Protein AF-A0A7C7WUG2-F1 (afdb_monomer_lite)

Sequence (242 aa):
DADSRAALALPGEAPPAADVAGDLLLRKPALLNSAVEEILRFNPAVHGFRRTATQDTDIRGVSIKEDDKIIVWYPAANRDDVFISTNSLTKSYGLAGLRVGWMIAEPSIVERALRVRDVLDGVGSIPAEILGVLAFQQLDSLLERARGVLGPGQVVMQDFMASRPDLEWIRPIGGAVAFPRLRGVADAEPFVEMAADQFDVGVTPGRFFGAPEHFRVAVAGERSVLEGGLEALGKALDRGIV

Secondary structure (DSSP, 8-state):
----------SS---TTHHHHHHHHHH-GGGHHHHHHHHHHHS-S--EEEEE-SS-EEETTEEE-TT-EEEEEGGGGGT-SS-EEEEESSSTTS-GGG--EEEEE-HHHHHHHHHHHHHHT-S--HHHHHHHHHHHTTHHHHHHHHHHHHHHHHHHHHHHHHH-TTEE-PPPSSSSEE-PEETT-S--HHHHHHHHHHH----EEGGGGT-TTBEEEE--S-HHHHHHHHHHHHHHHHH---

Structure (mmCIF, N/CA/C/O backbone):
data_AF-A0A7C7WUG2-F1
#
_entry.id   AF-A0A7C7WUG2-F1
#
loop_
_atom_site.group_PDB
_atom_site.id
_atom_site.type_symbol
_atom_site.label_atom_id
_atom_site.label_alt_id
_atom_site.label_comp_id
_atom_site.label_asym_id
_atom_site.label_entity_id
_atom_site.label_seq_id
_atom_site.pdbx_PDB_ins_code
_atom_site.Cartn_x
_atom_site.Cartn_y
_atom_site.Cartn_z
_atom_site.occupancy
_atom_site.B_iso_or_equiv
_atom_site.auth_seq_id
_atom_site.auth_comp_id
_atom_site.auth_asym_id
_atom_site.auth_atom_id
_atom_site.pdbx_PDB_model_num
ATOM 1 N N . ASP A 1 1 ? 10.566 -47.246 12.494 1.00 42.31 1 ASP A N 1
ATOM 2 C CA . ASP A 1 1 ? 9.909 -47.195 11.185 1.00 42.31 1 ASP A CA 1
ATOM 3 C C . ASP A 1 1 ? 10.138 -45.806 10.621 1.00 42.31 1 ASP A C 1
ATOM 5 O O . ASP A 1 1 ? 9.580 -44.841 11.126 1.00 42.31 1 ASP A O 1
ATOM 9 N N . ALA A 1 2 ? 11.172 -45.685 9.794 1.00 29.39 2 ALA A N 1
ATOM 10 C CA . ALA A 1 2 ? 11.918 -44.448 9.550 1.00 29.39 2 ALA A CA 1
ATOM 11 C C . ALA A 1 2 ? 12.072 -44.213 8.042 1.00 29.39 2 ALA A C 1
ATOM 13 O O . ALA A 1 2 ? 13.175 -43.985 7.552 1.00 29.39 2 ALA A O 1
ATOM 14 N N . ASP A 1 3 ? 10.954 -44.307 7.324 1.00 38.06 3 ASP A N 1
ATOM 15 C CA . ASP A 1 3 ? 10.906 -44.309 5.862 1.00 38.06 3 ASP A CA 1
ATOM 16 C C . ASP A 1 3 ? 10.162 -43.081 5.304 1.00 38.06 3 ASP A C 1
ATOM 18 O O . ASP A 1 3 ? 9.136 -43.178 4.637 1.00 38.06 3 ASP A O 1
ATOM 22 N N . SER A 1 4 ? 10.637 -41.875 5.641 1.00 34.88 4 SER A N 1
ATOM 23 C CA . SER A 1 4 ? 10.054 -40.624 5.113 1.00 34.88 4 SER A CA 1
ATOM 24 C C . SER A 1 4 ? 11.028 -39.439 5.027 1.00 34.88 4 SER A C 1
ATOM 26 O O . SER A 1 4 ? 10.644 -38.280 5.166 1.00 34.88 4 SER A O 1
ATOM 28 N N . ARG A 1 5 ? 12.311 -39.696 4.734 1.00 32.81 5 ARG A N 1
ATOM 29 C CA . ARG A 1 5 ? 13.302 -38.640 4.412 1.00 32.81 5 ARG A CA 1
ATOM 30 C C . ARG A 1 5 ? 14.036 -38.846 3.083 1.00 32.81 5 ARG A C 1
ATOM 32 O O . ARG A 1 5 ? 15.163 -38.392 2.922 1.00 32.81 5 ARG A O 1
ATOM 39 N N . ALA A 1 6 ? 13.386 -39.487 2.118 1.00 33.62 6 ALA A N 1
ATOM 40 C CA . ALA A 1 6 ? 13.904 -39.646 0.763 1.00 33.62 6 ALA A CA 1
ATOM 41 C C . ALA A 1 6 ? 12.989 -38.941 -0.251 1.00 33.62 6 ALA A C 1
ATOM 43 O O . ALA A 1 6 ? 12.158 -39.566 -0.899 1.00 33.62 6 ALA A O 1
ATOM 44 N N . ALA A 1 7 ? 13.138 -37.623 -0.383 1.00 35.66 7 ALA A N 1
ATOM 45 C CA . ALA A 1 7 ? 12.704 -36.889 -1.568 1.00 35.66 7 ALA A CA 1
ATOM 46 C C . ALA A 1 7 ? 13.569 -35.630 -1.726 1.00 35.66 7 ALA A C 1
ATOM 48 O O . ALA A 1 7 ? 13.722 -34.876 -0.770 1.00 35.66 7 ALA A O 1
ATOM 49 N N . LEU A 1 8 ? 14.090 -35.425 -2.943 1.00 33.28 8 LEU A N 1
ATOM 50 C CA . LEU A 1 8 ? 14.915 -34.300 -3.430 1.00 33.28 8 LEU A CA 1
ATOM 51 C C . LEU A 1 8 ? 16.442 -34.391 -3.243 1.00 33.28 8 LEU A C 1
ATOM 53 O O . LEU A 1 8 ? 17.100 -33.393 -2.967 1.00 33.28 8 LEU A O 1
ATOM 57 N N . ALA A 1 9 ? 17.033 -35.552 -3.525 1.00 30.53 9 ALA A N 1
ATOM 58 C CA . ALA A 1 9 ? 18.389 -35.585 -4.078 1.00 30.53 9 ALA A CA 1
ATOM 59 C C . ALA A 1 9 ? 18.295 -36.026 -5.545 1.00 30.53 9 ALA A C 1
ATOM 61 O O . ALA A 1 9 ? 17.831 -37.132 -5.826 1.00 30.53 9 ALA A O 1
ATOM 62 N N . LEU A 1 10 ? 18.688 -35.158 -6.482 1.00 31.02 10 LEU A N 1
ATOM 63 C CA . LEU A 1 10 ? 18.893 -35.567 -7.873 1.00 31.02 10 LEU A CA 1
ATOM 64 C C . LEU A 1 10 ? 20.093 -36.535 -7.919 1.00 31.02 10 LEU A C 1
ATOM 66 O O . LEU A 1 10 ? 21.096 -36.266 -7.253 1.00 31.02 10 LEU A O 1
ATOM 70 N N . PRO A 1 11 ? 20.031 -37.657 -8.660 1.00 31.84 11 PRO A N 1
ATOM 71 C CA . PRO A 1 11 ? 21.123 -38.619 -8.682 1.00 31.84 11 PRO A CA 1
ATOM 72 C C . PRO A 1 11 ? 22.259 -38.109 -9.576 1.00 31.84 11 PRO A C 1
ATOM 74 O O . PRO A 1 11 ? 22.042 -37.894 -10.766 1.00 31.84 11 PRO A O 1
ATOM 77 N N . GLY A 1 12 ? 23.475 -37.988 -9.031 1.00 39.62 12 GLY A N 1
ATOM 78 C CA . GLY A 1 12 ? 24.691 -38.091 -9.848 1.00 39.62 12 GLY A CA 1
ATOM 79 C C . GLY A 1 12 ? 25.872 -37.180 -9.525 1.00 39.62 12 GLY A C 1
ATOM 80 O O . GLY A 1 12 ? 26.989 -37.598 -9.794 1.00 39.62 12 GLY A O 1
ATOM 81 N N . GLU A 1 13 ? 25.702 -36.003 -8.921 1.00 33.78 13 GLU A N 1
ATOM 82 C CA . GLU A 1 13 ? 26.837 -35.114 -8.617 1.00 33.78 13 GLU A CA 1
ATOM 83 C C . GLU A 1 13 ? 26.595 -34.317 -7.331 1.00 33.78 13 GLU A C 1
ATOM 85 O O . GLU A 1 13 ? 25.639 -33.553 -7.215 1.00 33.78 13 GLU A O 1
ATOM 90 N N . ALA A 1 14 ? 27.498 -34.458 -6.360 1.00 40.78 14 ALA A N 1
ATOM 91 C CA . ALA A 1 14 ? 27.704 -33.418 -5.360 1.00 40.78 14 ALA A CA 1
ATOM 92 C C . ALA A 1 14 ? 28.506 -32.288 -6.033 1.00 40.78 14 ALA A C 1
ATOM 94 O O . ALA A 1 14 ? 29.602 -32.578 -6.515 1.00 40.78 14 ALA A O 1
ATOM 95 N N . PRO A 1 15 ? 28.044 -31.022 -6.091 1.00 40.28 15 PRO A N 1
ATOM 96 C CA . PRO A 1 15 ? 28.874 -29.965 -6.650 1.00 40.28 15 PRO A CA 1
ATOM 97 C C . PRO A 1 15 ? 30.025 -29.649 -5.675 1.00 40.28 15 PRO A C 1
ATOM 99 O O . PRO A 1 15 ? 29.767 -29.229 -4.544 1.00 40.28 15 PRO A O 1
ATOM 102 N N . PRO A 1 16 ? 31.299 -29.771 -6.087 1.00 44.66 16 PRO A N 1
ATOM 103 C CA . PRO A 1 16 ? 32.461 -29.498 -5.240 1.00 44.66 16 PRO A CA 1
ATOM 104 C C . PRO A 1 16 ? 32.803 -27.993 -5.199 1.00 44.66 16 PRO A C 1
ATOM 106 O O . PRO A 1 16 ? 33.969 -27.618 -5.169 1.00 44.66 16 PRO A O 1
ATOM 109 N N . ALA A 1 17 ? 31.806 -27.103 -5.267 1.00 46.50 17 ALA A N 1
ATOM 110 C CA . ALA A 1 17 ? 32.028 -25.676 -5.538 1.00 46.50 17 ALA A CA 1
ATOM 111 C C . ALA A 1 17 ? 31.864 -24.755 -4.317 1.00 46.50 17 ALA A C 1
ATOM 113 O O . ALA A 1 17 ? 32.501 -23.703 -4.260 1.00 46.50 17 ALA A O 1
ATOM 114 N N . ALA A 1 18 ? 31.042 -25.133 -3.331 1.00 45.41 18 ALA A N 1
ATOM 115 C CA . ALA A 1 18 ? 30.778 -24.278 -2.170 1.00 45.41 18 ALA A CA 1
ATOM 116 C C . ALA A 1 18 ? 32.023 -24.094 -1.280 1.00 45.41 18 ALA A C 1
ATOM 118 O O . ALA A 1 18 ? 32.265 -22.996 -0.785 1.00 45.41 18 ALA A O 1
ATOM 119 N N . ASP A 1 19 ? 32.843 -25.141 -1.151 1.00 47.00 19 ASP A N 1
ATOM 120 C CA . ASP A 1 19 ? 34.063 -25.133 -0.332 1.00 47.00 19 ASP A CA 1
ATOM 121 C C . ASP A 1 19 ? 35.203 -24.339 -1.005 1.00 47.00 19 ASP A C 1
ATOM 123 O O . ASP A 1 19 ? 35.963 -23.623 -0.362 1.00 47.00 19 ASP A O 1
ATOM 127 N N . VAL A 1 20 ? 35.270 -24.368 -2.343 1.00 54.84 20 VAL A N 1
ATOM 128 C CA . VAL A 1 20 ? 36.330 -23.713 -3.133 1.00 54.84 20 VAL A CA 1
ATOM 129 C C . VAL A 1 20 ? 36.123 -22.197 -3.240 1.00 54.84 20 VAL A C 1
ATOM 131 O O . VAL A 1 20 ? 37.092 -21.436 -3.217 1.00 54.84 20 VAL A O 1
ATOM 134 N N . ALA A 1 21 ? 34.873 -21.736 -3.349 1.00 57.34 21 ALA A N 1
ATOM 135 C CA . ALA A 1 21 ? 34.562 -20.310 -3.453 1.00 57.34 21 ALA A CA 1
ATOM 136 C C . ALA A 1 21 ? 34.825 -19.559 -2.136 1.00 57.34 21 ALA A C 1
ATOM 138 O O . ALA A 1 21 ? 35.393 -18.465 -2.160 1.00 57.34 21 ALA A O 1
ATOM 139 N N . GLY A 1 22 ? 34.470 -20.159 -0.994 1.00 61.00 22 GLY A N 1
ATOM 140 C CA . GLY A 1 22 ? 34.763 -19.601 0.330 1.00 61.00 22 GLY A CA 1
ATOM 141 C C . GLY A 1 22 ? 36.267 -19.469 0.572 1.00 61.00 22 GLY A C 1
ATOM 142 O O . GLY A 1 22 ? 36.753 -18.387 0.907 1.00 61.00 22 GLY A O 1
ATOM 143 N N . ASP A 1 23 ? 37.024 -20.530 0.286 1.00 68.38 23 ASP A N 1
ATOM 144 C CA . ASP A 1 23 ? 38.484 -20.539 0.402 1.00 68.38 23 ASP A CA 1
ATOM 145 C C . ASP A 1 23 ? 39.172 -19.529 -0.528 1.00 68.38 23 ASP A C 1
ATOM 147 O O . ASP A 1 23 ? 40.166 -18.897 -0.157 1.00 68.38 23 ASP A O 1
ATOM 151 N N . LEU A 1 24 ? 38.647 -19.340 -1.741 1.00 71.62 24 LEU A N 1
ATOM 152 C CA . LEU A 1 24 ? 39.155 -18.348 -2.685 1.00 71.62 24 LEU A CA 1
ATOM 153 C C . LEU A 1 24 ? 38.944 -16.916 -2.179 1.00 71.62 24 LEU A C 1
ATOM 155 O O . LEU A 1 24 ? 39.850 -16.093 -2.320 1.00 71.62 24 LEU A O 1
ATOM 159 N N . LEU A 1 25 ? 37.789 -16.620 -1.579 1.00 77.06 25 LEU A N 1
ATOM 160 C CA . LEU A 1 25 ? 37.489 -15.302 -1.011 1.00 77.06 25 LEU A CA 1
ATOM 161 C C . LEU A 1 25 ? 38.347 -14.997 0.220 1.00 77.06 25 LEU A C 1
ATOM 163 O O . LEU A 1 25 ? 38.817 -13.868 0.362 1.00 77.06 25 LEU A O 1
ATOM 167 N N . LEU A 1 26 ? 38.637 -16.007 1.047 1.00 78.25 26 LEU A N 1
ATOM 168 C CA . LEU A 1 26 ? 39.575 -15.880 2.167 1.00 78.25 26 LEU A CA 1
ATOM 169 C C . LEU A 1 26 ? 41.003 -15.574 1.689 1.00 78.25 26 LEU A C 1
ATOM 171 O O . LEU A 1 26 ? 41.696 -14.750 2.283 1.00 78.25 26 LEU A O 1
ATOM 175 N N . ARG A 1 27 ? 41.445 -16.198 0.588 1.00 84.25 27 ARG A N 1
ATOM 176 C CA . ARG A 1 27 ? 42.785 -15.982 0.008 1.00 84.25 27 ARG A CA 1
ATOM 177 C C . ARG A 1 27 ? 42.883 -14.711 -0.845 1.00 84.25 27 ARG A C 1
ATOM 179 O O . ARG A 1 27 ? 43.983 -14.193 -1.028 1.00 84.25 27 ARG A O 1
ATOM 186 N N . LYS A 1 28 ? 41.767 -14.214 -1.394 1.00 85.69 28 LYS A N 1
ATOM 187 C CA . LYS A 1 28 ? 41.702 -13.026 -2.266 1.00 85.69 28 LYS A CA 1
ATOM 188 C C . LYS A 1 28 ? 40.547 -12.085 -1.874 1.00 85.69 28 LYS A C 1
ATOM 190 O O . LYS A 1 28 ? 39.583 -11.958 -2.633 1.00 85.69 28 LYS A O 1
ATOM 195 N N . PRO A 1 29 ? 40.667 -11.333 -0.762 1.00 84.31 29 PRO A N 1
ATOM 196 C CA . PRO A 1 29 ? 39.607 -10.442 -0.275 1.00 84.31 29 PRO A CA 1
ATOM 197 C C . PRO A 1 29 ? 39.180 -9.351 -1.267 1.00 84.31 29 PRO A C 1
ATOM 199 O O . PRO A 1 29 ? 38.049 -8.884 -1.222 1.00 84.31 29 PRO A O 1
ATOM 202 N N . ALA A 1 30 ? 40.048 -8.967 -2.210 1.00 86.88 30 ALA A N 1
ATOM 203 C CA . ALA A 1 30 ? 39.709 -8.007 -3.264 1.00 86.88 30 ALA A CA 1
ATOM 204 C C . ALA A 1 30 ? 38.539 -8.461 -4.166 1.00 86.88 30 ALA A C 1
ATOM 206 O O . ALA A 1 30 ? 37.930 -7.631 -4.835 1.00 86.88 30 ALA A O 1
ATOM 207 N N . LEU A 1 31 ? 38.207 -9.759 -4.176 1.00 82.19 31 LEU A N 1
ATOM 208 C CA . LEU A 1 31 ? 37.071 -10.320 -4.914 1.00 82.19 31 LEU A CA 1
ATOM 209 C C . LEU A 1 31 ? 35.741 -10.235 -4.144 1.00 82.19 31 LEU A C 1
ATOM 211 O O . LEU A 1 31 ? 34.706 -10.589 -4.698 1.00 82.19 31 LEU A O 1
ATOM 215 N N . LEU A 1 32 ? 35.740 -9.781 -2.884 1.00 80.88 32 LEU A N 1
ATOM 216 C CA . LEU A 1 32 ? 34.534 -9.758 -2.048 1.00 80.88 32 LEU A CA 1
ATOM 217 C C . LEU A 1 32 ? 33.416 -8.916 -2.654 1.00 80.88 32 LEU A C 1
ATOM 219 O O . LEU A 1 32 ? 32.282 -9.373 -2.685 1.00 80.88 32 LEU A O 1
ATOM 223 N N . ASN A 1 33 ? 33.719 -7.728 -3.176 1.00 73.38 33 ASN A N 1
ATOM 224 C CA . ASN A 1 33 ? 32.679 -6.853 -3.719 1.00 73.38 33 ASN A CA 1
ATOM 225 C C . ASN A 1 33 ? 31.980 -7.487 -4.929 1.00 73.38 33 ASN A C 1
ATOM 227 O O . ASN A 1 33 ? 30.757 -7.518 -4.978 1.00 73.38 33 ASN A O 1
ATOM 231 N N . SER A 1 34 ? 32.732 -8.060 -5.872 1.00 70.75 34 SER A N 1
ATOM 232 C CA . SER A 1 34 ? 32.133 -8.734 -7.030 1.00 70.75 34 SER A CA 1
ATOM 233 C C . SER A 1 34 ? 31.413 -10.024 -6.643 1.00 70.75 34 SER A C 1
ATOM 235 O O . SER A 1 34 ? 30.364 -10.328 -7.202 1.00 70.75 34 SER A O 1
ATOM 237 N N . ALA A 1 35 ? 31.938 -10.768 -5.669 1.00 76.31 35 ALA A N 1
ATOM 238 C CA . ALA A 1 35 ? 31.281 -11.961 -5.158 1.00 76.31 35 ALA A CA 1
ATOM 239 C C . ALA A 1 35 ? 29.980 -11.636 -4.418 1.00 76.31 35 ALA A C 1
ATOM 241 O O . ALA A 1 35 ? 29.014 -12.370 -4.575 1.00 76.31 35 ALA A O 1
ATOM 242 N N . VAL A 1 36 ? 29.919 -10.541 -3.657 1.00 73.88 36 VAL A N 1
ATOM 243 C CA . VAL A 1 36 ? 28.688 -10.074 -3.004 1.00 73.88 36 VAL A CA 1
ATOM 244 C C . VAL A 1 36 ? 27.633 -9.718 -4.045 1.00 73.88 36 VAL A C 1
ATOM 246 O O . VAL A 1 36 ? 26.509 -10.200 -3.935 1.00 73.88 36 VAL A O 1
ATOM 249 N N . GLU A 1 37 ? 27.989 -8.960 -5.084 1.00 71.00 37 GLU A N 1
ATOM 250 C CA . GLU A 1 37 ? 27.063 -8.646 -6.182 1.00 71.00 37 GLU A CA 1
ATOM 251 C C . GLU A 1 37 ? 26.530 -9.914 -6.863 1.00 71.00 37 GLU A C 1
ATOM 253 O O . GLU A 1 37 ? 25.335 -10.041 -7.133 1.00 71.00 37 GLU A O 1
ATOM 258 N N . GLU A 1 38 ? 27.398 -10.900 -7.083 1.00 66.12 38 GLU A N 1
ATOM 259 C CA . GLU A 1 38 ? 27.015 -12.162 -7.709 1.00 66.12 38 GLU A CA 1
ATOM 260 C C . GLU A 1 38 ? 26.149 -13.032 -6.780 1.00 66.12 38 GLU A C 1
ATOM 262 O O . GLU A 1 38 ? 25.121 -13.571 -7.191 1.00 66.12 38 GLU A O 1
ATOM 267 N N . ILE A 1 39 ? 26.485 -13.107 -5.491 1.00 69.38 39 ILE A N 1
ATOM 268 C CA . ILE A 1 39 ? 25.681 -13.799 -4.476 1.00 69.38 39 ILE A CA 1
ATOM 269 C C . ILE A 1 39 ? 24.297 -13.159 -4.365 1.00 69.38 39 ILE A C 1
ATOM 271 O O . ILE A 1 39 ? 23.310 -13.886 -4.290 1.00 69.38 39 ILE A O 1
ATOM 275 N N . LEU A 1 40 ? 24.193 -11.829 -4.402 1.00 61.88 40 LEU A N 1
ATOM 276 C CA . LEU A 1 40 ? 22.914 -11.119 -4.344 1.00 61.88 40 LEU A CA 1
ATOM 277 C C . LEU A 1 40 ? 22.053 -11.351 -5.595 1.00 61.88 40 LEU A C 1
ATOM 279 O O . LEU A 1 40 ? 20.828 -11.402 -5.477 1.00 61.88 40 LEU A O 1
ATOM 283 N N . ARG A 1 41 ? 22.657 -11.575 -6.773 1.00 59.16 41 ARG A N 1
ATOM 284 C CA . ARG A 1 41 ? 21.927 -12.033 -7.974 1.00 59.16 41 ARG A CA 1
ATOM 285 C C . ARG A 1 41 ? 21.352 -13.436 -7.796 1.00 59.16 41 ARG A C 1
ATOM 287 O O . ARG A 1 41 ? 20.240 -13.720 -8.244 1.00 59.16 41 ARG A O 1
ATOM 294 N N . PHE A 1 42 ? 22.096 -14.318 -7.135 1.00 54.72 42 PHE A N 1
ATOM 295 C CA . PHE A 1 42 ? 21.689 -15.706 -6.935 1.00 54.72 42 PHE A CA 1
ATOM 296 C C . PHE A 1 42 ? 20.772 -15.917 -5.726 1.00 54.72 42 PHE A C 1
ATOM 298 O O . PHE A 1 42 ? 19.972 -16.859 -5.746 1.00 54.72 42 PHE A O 1
ATOM 305 N N . ASN A 1 43 ? 20.885 -15.080 -4.700 1.00 58.22 43 ASN A N 1
ATOM 306 C CA . ASN A 1 43 ? 20.222 -15.208 -3.410 1.00 58.22 43 ASN A CA 1
ATOM 307 C C . ASN A 1 43 ? 19.926 -13.812 -2.816 1.00 58.22 43 ASN A C 1
ATOM 309 O O . ASN A 1 43 ? 20.624 -13.368 -1.899 1.00 58.22 43 ASN A O 1
ATOM 313 N N . PRO A 1 44 ? 18.926 -13.088 -3.352 1.00 61.34 44 PRO A N 1
ATOM 314 C CA . PRO A 1 44 ? 18.592 -11.745 -2.892 1.00 61.34 44 PRO A CA 1
ATOM 315 C C . PRO A 1 44 ? 18.140 -11.756 -1.428 1.00 61.34 44 PRO A C 1
ATOM 317 O O . PRO A 1 44 ? 17.564 -12.730 -0.952 1.00 61.34 44 PRO A O 1
ATOM 320 N N . ALA A 1 45 ? 18.332 -10.636 -0.724 1.00 57.81 45 ALA A N 1
ATOM 321 C CA . ALA A 1 45 ? 17.934 -10.489 0.682 1.00 57.81 45 ALA A CA 1
ATOM 322 C C . ALA A 1 45 ? 16.417 -10.653 0.924 1.00 57.81 45 ALA A C 1
ATOM 324 O O . ALA A 1 45 ? 15.996 -10.899 2.052 1.00 57.81 45 ALA A O 1
ATOM 325 N N . VAL A 1 46 ? 15.598 -10.522 -0.127 1.00 61.19 46 VAL A N 1
ATOM 326 C CA . VAL A 1 46 ? 14.158 -10.799 -0.102 1.00 61.19 46 VAL A CA 1
ATOM 327 C C . VAL A 1 46 ? 13.864 -11.950 -1.056 1.00 61.19 46 VAL A C 1
ATOM 329 O O . VAL A 1 46 ? 13.847 -11.777 -2.274 1.00 61.19 46 VAL A O 1
ATOM 332 N N . HIS A 1 47 ? 13.606 -13.129 -0.499 1.00 61.44 47 HIS A N 1
ATOM 333 C CA . HIS A 1 47 ? 13.348 -14.337 -1.285 1.00 61.44 47 HIS A CA 1
ATOM 334 C C . HIS A 1 47 ? 11.916 -14.430 -1.790 1.00 61.44 47 HIS A C 1
ATOM 336 O O . HIS A 1 47 ? 11.671 -14.972 -2.866 1.00 61.44 47 HIS A O 1
ATOM 342 N N . GLY A 1 48 ? 10.961 -13.884 -1.041 1.00 67.25 48 GLY A N 1
ATOM 343 C CA . GLY A 1 48 ? 9.572 -13.969 -1.439 1.00 67.25 48 GLY A CA 1
ATOM 344 C C . GLY A 1 48 ? 8.564 -13.430 -0.446 1.00 67.25 48 GLY A C 1
ATOM 345 O O . GLY A 1 48 ? 8.888 -13.089 0.690 1.00 67.25 48 GLY A O 1
ATOM 346 N N . PHE A 1 49 ? 7.313 -13.390 -0.894 1.00 70.81 49 PHE A N 1
ATOM 347 C CA . PHE A 1 49 ? 6.164 -13.043 -0.067 1.00 70.81 49 PHE A CA 1
ATOM 348 C C . PHE A 1 49 ? 5.156 -14.179 -0.047 1.00 70.81 49 PHE A C 1
ATOM 350 O O . PHE A 1 49 ? 4.798 -14.726 -1.089 1.00 70.81 49 PHE A O 1
ATOM 357 N N . ARG A 1 50 ? 4.640 -14.482 1.143 1.00 78.94 50 ARG A N 1
ATOM 358 C CA . ARG A 1 50 ? 3.545 -15.432 1.312 1.00 78.94 50 ARG A CA 1
ATOM 359 C C . ARG A 1 50 ? 2.205 -14.764 0.999 1.00 78.94 50 ARG A C 1
ATOM 361 O O . ARG A 1 50 ? 1.968 -13.605 1.354 1.00 78.94 50 ARG A O 1
ATOM 368 N N . ARG A 1 51 ? 1.321 -15.508 0.355 1.00 83.44 51 ARG A N 1
ATOM 369 C CA . ARG A 1 51 ? -0.092 -15.214 0.124 1.00 83.44 51 ARG A CA 1
ATOM 370 C C . ARG A 1 51 ? -0.916 -16.421 0.562 1.00 83.44 51 ARG A C 1
ATOM 372 O O . ARG A 1 51 ? -0.383 -17.521 0.688 1.00 83.44 51 ARG A O 1
ATOM 379 N N . THR A 1 52 ? -2.194 -16.189 0.818 1.00 86.06 52 THR A N 1
ATOM 380 C CA . THR A 1 52 ? -3.175 -17.237 1.103 1.00 86.06 52 THR A CA 1
ATOM 381 C C . THR A 1 52 ? -4.159 -17.250 -0.056 1.00 86.06 52 THR A C 1
ATOM 383 O O . THR A 1 52 ? -4.638 -16.179 -0.433 1.00 86.06 52 THR A O 1
ATOM 386 N N . ALA A 1 53 ? -4.419 -18.414 -0.642 1.00 86.56 53 ALA A N 1
ATOM 387 C CA . ALA A 1 53 ? -5.492 -18.577 -1.608 1.00 86.56 53 ALA A CA 1
ATOM 388 C C . ALA A 1 53 ? -6.833 -18.333 -0.906 1.00 86.56 53 ALA A C 1
ATOM 390 O O . ALA A 1 53 ? -7.104 -18.915 0.136 1.00 86.56 53 ALA A O 1
ATOM 391 N N . THR A 1 54 ? -7.655 -17.442 -1.451 1.00 90.75 54 THR A N 1
ATOM 392 C CA . THR A 1 54 ? -8.960 -17.087 -0.864 1.00 90.75 54 THR A CA 1
ATOM 393 C C . THR A 1 54 ? -10.105 -17.935 -1.411 1.00 90.75 54 THR A C 1
ATOM 395 O O . THR A 1 54 ? -11.246 -17.725 -1.030 1.00 90.75 54 THR A O 1
ATOM 398 N N . GLN A 1 55 ? -9.818 -18.810 -2.373 1.00 83.31 55 GLN A N 1
ATOM 399 C CA . GLN A 1 55 ? -10.753 -19.754 -2.975 1.00 83.31 55 GLN A CA 1
ATOM 400 C C . GLN A 1 55 ? -9.955 -20.829 -3.714 1.00 83.31 55 GLN A C 1
ATOM 402 O O . GLN A 1 55 ? -8.811 -20.583 -4.117 1.00 83.31 55 GLN A O 1
ATOM 407 N N . ASP A 1 56 ? -10.586 -21.977 -3.945 1.00 92.81 56 ASP A N 1
ATOM 408 C CA . ASP A 1 56 ? -10.074 -22.996 -4.856 1.00 92.81 56 ASP A CA 1
ATOM 409 C C . ASP A 1 56 ? -9.765 -22.376 -6.228 1.00 92.81 56 ASP A C 1
ATOM 411 O O . ASP A 1 56 ? -10.595 -21.694 -6.835 1.00 92.81 56 ASP A O 1
ATOM 415 N N . THR A 1 57 ? -8.555 -22.604 -6.727 1.00 89.69 57 THR A N 1
ATOM 416 C CA . THR A 1 57 ? -8.101 -22.100 -8.021 1.00 89.69 57 THR A CA 1
ATOM 417 C C . THR A 1 57 ? -7.146 -23.086 -8.681 1.00 89.69 57 THR A C 1
ATOM 419 O O . THR A 1 57 ? -6.639 -24.015 -8.057 1.00 89.69 57 THR A O 1
ATOM 422 N N . ASP A 1 58 ? -6.891 -22.884 -9.964 1.00 91.19 58 ASP A N 1
ATOM 423 C CA . ASP A 1 58 ? -5.859 -23.599 -10.700 1.00 91.19 58 ASP A CA 1
ATOM 424 C C . ASP A 1 58 ? -4.833 -22.590 -11.209 1.00 91.19 58 ASP A C 1
ATOM 426 O O . ASP A 1 58 ? -5.184 -21.566 -11.804 1.00 91.19 58 ASP A O 1
ATOM 430 N N . ILE A 1 59 ? -3.554 -22.868 -10.968 1.00 78.50 59 ILE A N 1
ATOM 431 C CA . ILE A 1 59 ? -2.461 -22.126 -11.588 1.00 78.50 59 ILE A CA 1
ATOM 432 C C . ILE A 1 59 ? -1.654 -23.114 -12.420 1.00 78.50 59 ILE A C 1
ATOM 434 O O . ILE A 1 59 ? -0.849 -23.877 -11.895 1.00 78.50 59 ILE A O 1
ATOM 438 N N . ARG A 1 60 ? -1.847 -23.062 -13.743 1.00 70.38 60 ARG A N 1
ATOM 439 C CA . ARG A 1 60 ? -1.107 -23.873 -14.728 1.00 70.38 60 ARG A CA 1
ATOM 440 C C . ARG A 1 60 ? -1.241 -25.387 -14.507 1.00 70.38 60 ARG A C 1
ATOM 442 O O . ARG A 1 60 ? -0.262 -26.117 -14.632 1.00 70.38 60 ARG A O 1
ATOM 449 N N . GLY A 1 61 ? -2.445 -25.862 -14.209 1.00 81.31 61 GLY A N 1
ATOM 450 C CA . GLY A 1 61 ? -2.726 -27.277 -13.961 1.00 81.31 61 GLY A CA 1
ATOM 451 C C . GLY A 1 61 ? -2.360 -27.742 -12.552 1.00 81.31 61 GLY A C 1
ATOM 452 O O . GLY A 1 61 ? -2.498 -28.928 -12.249 1.00 81.31 61 GLY A O 1
ATOM 453 N N . VAL A 1 62 ? -1.879 -26.836 -11.694 1.00 82.00 62 VAL A N 1
ATOM 454 C CA . VAL A 1 62 ? -1.706 -27.091 -10.267 1.00 82.00 62 VAL A CA 1
ATOM 455 C C . VAL A 1 62 ? -2.937 -26.571 -9.546 1.00 82.00 62 VAL A C 1
ATOM 457 O O . VAL A 1 62 ? -3.147 -25.361 -9.436 1.00 82.00 62 VAL A O 1
ATOM 460 N N . SER A 1 63 ? -3.734 -27.502 -9.027 1.00 91.31 63 SER A N 1
ATOM 461 C CA . SER A 1 63 ? -4.856 -27.176 -8.156 1.00 91.31 63 SER A CA 1
ATOM 462 C C . SER A 1 63 ? -4.349 -26.637 -6.821 1.00 91.31 63 SER A C 1
ATOM 464 O O . SER A 1 63 ? -3.541 -27.277 -6.150 1.00 91.31 63 SER A O 1
ATOM 466 N N . ILE A 1 64 ? -4.857 -25.471 -6.445 1.00 94.19 64 ILE A N 1
ATOM 467 C CA . ILE A 1 64 ? -4.594 -24.783 -5.187 1.00 94.19 64 ILE A CA 1
ATOM 468 C C . ILE A 1 64 ? -5.930 -24.669 -4.471 1.00 94.19 64 ILE A C 1
ATOM 470 O O . ILE A 1 64 ? -6.903 -24.181 -5.047 1.00 94.19 64 ILE A O 1
ATOM 474 N N . LYS A 1 65 ? -5.997 -25.142 -3.234 1.00 93.94 65 LYS A N 1
ATOM 475 C CA . LYS A 1 65 ? -7.211 -25.071 -2.428 1.00 93.94 65 LYS A CA 1
ATOM 476 C C . LYS A 1 65 ? -7.329 -23.735 -1.720 1.00 93.94 65 LYS A C 1
ATOM 478 O O . LYS A 1 65 ? -6.336 -23.046 -1.495 1.00 93.94 65 LYS A O 1
ATOM 483 N N . GLU A 1 66 ? -8.552 -23.357 -1.374 1.00 92.12 66 GLU A N 1
ATOM 484 C CA . GLU A 1 66 ? -8.778 -22.298 -0.396 1.00 92.12 66 GLU A CA 1
ATOM 485 C C . GLU A 1 66 ? -7.898 -22.526 0.848 1.00 92.12 66 GLU A C 1
ATOM 487 O O . GLU A 1 66 ? -7.627 -23.660 1.242 1.00 92.12 66 GLU A O 1
ATOM 492 N N . ASP A 1 67 ? -7.389 -21.435 1.416 1.00 85.12 67 ASP A N 1
ATOM 493 C CA . ASP A 1 67 ? -6.438 -21.384 2.529 1.00 85.12 67 ASP A CA 1
ATOM 494 C C . ASP A 1 67 ? -5.011 -21.893 2.271 1.00 85.12 67 ASP A C 1
ATOM 496 O O . ASP A 1 67 ? -4.118 -21.652 3.106 1.00 85.12 67 ASP A O 1
ATOM 500 N N . ASP A 1 68 ? -4.736 -22.476 1.100 1.00 87.19 68 ASP A N 1
ATOM 501 C CA . ASP A 1 68 ? -3.377 -22.849 0.719 1.00 87.19 68 ASP A CA 1
ATOM 502 C C . ASP A 1 68 ? -2.453 -21.635 0.689 1.00 87.19 68 ASP A C 1
ATOM 504 O O . ASP A 1 68 ? -2.819 -20.486 0.414 1.00 87.19 68 ASP A O 1
ATOM 508 N N . LYS A 1 69 ? -1.188 -21.898 0.995 1.00 79.75 69 LYS A N 1
ATOM 509 C CA . LYS A 1 69 ? -0.190 -20.860 1.205 1.00 79.75 69 LYS A CA 1
ATOM 510 C C . LYS A 1 69 ? 0.742 -20.835 0.014 1.00 79.75 69 LYS A C 1
ATOM 512 O O . LYS A 1 69 ? 1.536 -21.746 -0.183 1.00 79.75 69 LYS A O 1
ATOM 517 N N . ILE A 1 70 ? 0.667 -19.754 -0.744 1.00 81.44 70 ILE A N 1
ATOM 518 C CA . ILE A 1 70 ? 1.444 -19.553 -1.961 1.00 81.44 70 ILE A CA 1
ATOM 519 C C . ILE A 1 70 ? 2.620 -18.642 -1.629 1.00 81.44 70 ILE A C 1
ATOM 521 O O . ILE A 1 70 ? 2.450 -17.625 -0.958 1.00 81.44 70 ILE A O 1
ATOM 525 N N . ILE A 1 71 ? 3.818 -18.977 -2.096 1.00 77.12 71 ILE A N 1
ATOM 526 C CA . ILE A 1 71 ? 4.989 -18.110 -1.972 1.00 77.12 71 ILE A CA 1
ATOM 527 C C . ILE A 1 71 ? 5.314 -17.553 -3.353 1.00 77.12 71 ILE A C 1
ATOM 529 O O . ILE A 1 71 ? 5.582 -18.300 -4.287 1.00 77.12 71 ILE A O 1
ATOM 533 N N . VAL A 1 72 ? 5.322 -16.229 -3.475 1.00 72.62 72 VAL A N 1
ATOM 534 C CA . VAL A 1 72 ? 5.929 -15.551 -4.622 1.00 72.62 72 VAL A CA 1
ATOM 535 C C . VAL A 1 72 ? 7.435 -15.613 -4.422 1.00 72.62 72 VAL A C 1
ATOM 537 O O . VAL A 1 72 ? 7.935 -14.933 -3.533 1.00 72.62 72 VAL A O 1
ATOM 540 N N . TRP A 1 73 ? 8.141 -16.434 -5.198 1.00 68.06 73 TRP A N 1
ATOM 541 C CA . TRP A 1 73 ? 9.579 -16.657 -5.043 1.00 68.06 73 TRP A CA 1
ATOM 542 C C . TRP A 1 73 ? 10.373 -15.848 -6.071 1.00 68.06 73 TRP A C 1
ATOM 544 O O . TRP A 1 73 ? 10.461 -16.221 -7.237 1.00 68.06 73 TRP A O 1
ATOM 554 N N . TYR A 1 74 ? 10.967 -14.730 -5.657 1.00 67.75 74 TYR A N 1
ATOM 555 C CA . TYR A 1 74 ? 11.722 -13.855 -6.561 1.00 67.75 74 TYR A CA 1
ATOM 556 C C . TYR A 1 74 ? 12.919 -14.528 -7.243 1.00 67.75 74 TYR A C 1
ATOM 558 O O . TYR A 1 74 ? 13.120 -14.271 -8.428 1.00 67.75 74 TYR A O 1
ATOM 566 N N . PRO A 1 75 ? 13.687 -15.420 -6.585 1.00 64.75 75 PRO A N 1
ATOM 567 C CA . PRO A 1 75 ? 14.784 -16.115 -7.253 1.00 64.75 75 PRO A CA 1
ATOM 568 C C . PRO A 1 75 ? 14.338 -17.027 -8.404 1.00 64.75 75 PRO A C 1
ATOM 570 O O . PRO A 1 75 ? 15.177 -17.358 -9.242 1.00 64.75 75 PRO A O 1
ATOM 573 N N . ALA A 1 76 ? 13.053 -17.414 -8.467 1.00 64.25 76 ALA A N 1
ATOM 574 C CA . ALA A 1 76 ? 12.506 -18.141 -9.614 1.00 64.25 76 ALA A CA 1
ATOM 575 C C . ALA A 1 76 ? 12.589 -17.297 -10.894 1.00 64.25 76 ALA A C 1
ATOM 577 O O . ALA A 1 76 ? 12.849 -17.844 -11.956 1.00 64.25 76 ALA A O 1
ATOM 578 N N . ALA A 1 77 ? 12.521 -15.962 -10.796 1.00 60.56 77 ALA A N 1
ATOM 579 C CA . ALA A 1 77 ? 12.696 -15.079 -11.951 1.00 60.56 77 ALA A CA 1
ATOM 580 C C . ALA A 1 77 ? 14.058 -15.214 -12.652 1.00 60.56 77 ALA A C 1
ATOM 582 O O . ALA A 1 77 ? 14.188 -14.833 -13.809 1.00 60.56 77 ALA A O 1
ATOM 583 N N . ASN A 1 78 ? 15.066 -15.761 -11.965 1.00 57.31 78 ASN A N 1
ATOM 584 C CA . ASN A 1 78 ? 16.408 -15.957 -12.510 1.00 57.31 78 ASN A CA 1
ATOM 585 C C . ASN A 1 78 ? 16.686 -17.405 -12.952 1.00 57.31 78 ASN A C 1
ATOM 587 O O . ASN A 1 78 ? 17.773 -17.669 -13.460 1.00 57.31 78 ASN A O 1
ATOM 591 N N . ARG A 1 79 ? 15.789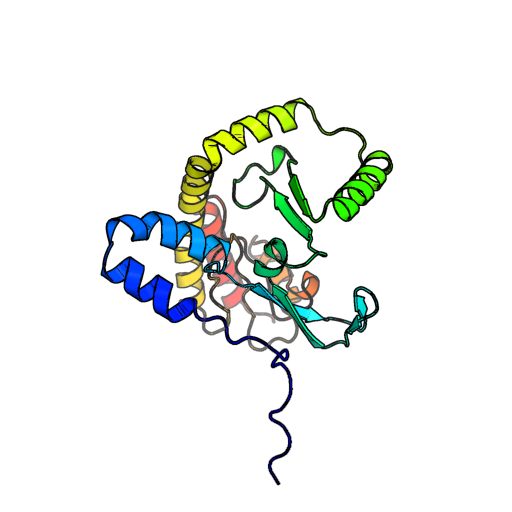 -18.362 -12.674 1.00 59.22 79 ARG A N 1
ATOM 592 C CA . ARG A 1 79 ? 16.094 -19.805 -12.782 1.00 59.22 79 ARG A CA 1
ATOM 593 C C . ARG A 1 79 ? 14.975 -20.662 -13.352 1.00 59.22 79 ARG A C 1
ATOM 595 O O . ARG A 1 79 ? 15.253 -21.763 -13.812 1.00 59.22 79 ARG A O 1
ATOM 602 N N . ASP A 1 80 ? 13.746 -20.185 -13.269 1.00 64.44 80 ASP A N 1
ATOM 603 C CA . ASP A 1 80 ? 12.577 -20.865 -13.797 1.00 64.44 80 ASP A CA 1
ATOM 604 C C . ASP A 1 80 ? 12.337 -20.377 -15.231 1.00 64.44 80 ASP A C 1
ATOM 606 O O . ASP A 1 80 ? 12.486 -19.188 -15.527 1.00 64.44 80 ASP A O 1
ATOM 610 N N . ASP A 1 81 ? 11.980 -21.289 -16.131 1.00 62.12 81 ASP A N 1
ATOM 611 C CA . ASP A 1 81 ? 11.548 -20.965 -17.492 1.00 62.12 81 ASP A CA 1
ATOM 612 C C . ASP A 1 81 ? 10.173 -20.278 -17.502 1.00 62.12 81 ASP A C 1
ATOM 614 O O . ASP A 1 81 ? 9.709 -19.770 -18.523 1.00 62.12 81 ASP A O 1
ATOM 618 N N . VAL A 1 82 ? 9.523 -20.191 -16.343 1.00 68.25 82 VAL A N 1
ATOM 619 C CA . VAL A 1 82 ? 8.240 -19.541 -16.165 1.00 68.25 82 VAL A CA 1
ATOM 620 C C . VAL A 1 82 ? 8.300 -18.522 -15.033 1.00 68.25 82 VAL A C 1
ATOM 622 O O . VAL A 1 82 ? 8.038 -18.809 -13.866 1.00 68.25 82 VAL A O 1
ATOM 625 N N . PHE A 1 83 ? 8.517 -17.260 -15.398 1.00 75.00 83 PHE A N 1
ATOM 626 C CA . PHE A 1 83 ? 8.417 -16.154 -14.452 1.00 75.00 83 PHE A CA 1
ATOM 627 C C . PHE A 1 83 ? 7.775 -14.915 -15.062 1.00 75.00 83 PHE A C 1
ATOM 629 O O . PHE A 1 83 ? 7.863 -14.663 -16.263 1.00 75.00 83 PHE A O 1
ATOM 636 N N . ILE A 1 84 ? 7.128 -14.130 -14.200 1.00 78.12 84 ILE A N 1
ATOM 637 C CA . ILE A 1 84 ? 6.593 -12.811 -14.523 1.00 78.12 84 ILE A CA 1
ATOM 638 C C . ILE A 1 84 ? 6.848 -11.905 -13.321 1.00 78.12 84 ILE A C 1
ATOM 640 O O . ILE A 1 84 ? 6.327 -12.139 -12.233 1.00 78.12 84 ILE A O 1
ATOM 644 N N . SER A 1 85 ? 7.634 -10.855 -13.524 1.00 80.94 85 SER A N 1
ATOM 645 C CA . SER A 1 85 ? 7.835 -9.777 -12.562 1.00 80.94 85 SER A CA 1
ATOM 646 C C . SER A 1 85 ? 7.307 -8.484 -13.157 1.00 80.94 85 SER A C 1
ATOM 648 O O . SER A 1 85 ? 7.722 -8.084 -14.240 1.00 80.94 85 SER A O 1
ATOM 650 N N . THR A 1 86 ? 6.393 -7.818 -12.461 1.00 82.94 86 THR A N 1
ATOM 651 C CA . THR A 1 86 ? 5.847 -6.522 -12.879 1.00 82.94 86 THR A CA 1
ATOM 652 C C . THR A 1 86 ? 6.214 -5.453 -11.871 1.00 82.94 86 THR A C 1
ATOM 654 O O . THR A 1 86 ? 6.132 -5.688 -10.664 1.00 82.94 86 THR A O 1
ATOM 657 N N . ASN A 1 87 ? 6.558 -4.259 -12.341 1.00 84.25 87 ASN A N 1
ATOM 658 C CA . ASN A 1 87 ? 6.821 -3.116 -11.473 1.00 84.25 87 ASN A CA 1
ATOM 659 C C . ASN A 1 87 ? 6.464 -1.802 -12.196 1.00 84.25 87 ASN A C 1
ATOM 661 O O . ASN A 1 87 ? 6.049 -1.807 -13.354 1.00 84.25 87 ASN A O 1
ATOM 665 N N . SER A 1 88 ? 6.519 -0.668 -11.497 1.00 87.88 88 SER A N 1
ATOM 666 C CA . SER A 1 88 ? 6.144 0.630 -12.054 1.00 87.88 88 SER A CA 1
ATOM 667 C C . SER A 1 88 ? 6.829 1.799 -11.363 1.00 87.88 88 SER A C 1
ATOM 669 O O . SER A 1 88 ? 7.244 1.713 -10.207 1.00 87.88 88 SER A O 1
ATOM 671 N N . LEU A 1 89 ? 6.820 2.952 -12.033 1.00 87.94 89 LEU A N 1
ATOM 672 C CA . LEU A 1 89 ? 7.269 4.215 -11.446 1.00 87.94 89 LEU A CA 1
ATOM 673 C C . LEU A 1 89 ? 6.245 4.816 -10.454 1.00 87.94 89 LEU A C 1
ATOM 675 O O . LEU A 1 89 ? 6.496 5.841 -9.824 1.00 87.94 89 LEU A O 1
ATOM 679 N N . THR A 1 90 ? 5.084 4.174 -10.272 1.00 84.44 90 THR A N 1
ATOM 680 C CA . THR A 1 90 ? 3.934 4.760 -9.565 1.00 84.44 90 THR A CA 1
ATOM 681 C C . THR A 1 90 ? 4.151 4.880 -8.057 1.00 84.44 90 THR A C 1
ATOM 683 O O . THR A 1 90 ? 3.850 5.924 -7.483 1.00 84.44 90 THR A O 1
ATOM 686 N N . LYS A 1 91 ? 4.601 3.805 -7.397 1.00 82.81 91 LYS A N 1
ATOM 687 C CA . LYS A 1 91 ? 4.580 3.701 -5.926 1.00 82.81 91 LYS A CA 1
ATOM 688 C C . LYS A 1 91 ? 5.922 4.069 -5.310 1.00 82.81 91 LYS A C 1
ATOM 690 O O . LYS A 1 91 ? 6.018 5.091 -4.644 1.00 82.81 91 LYS A O 1
ATOM 695 N N . SER A 1 92 ? 6.955 3.279 -5.586 1.00 83.81 92 SER A N 1
ATOM 696 C CA . SER A 1 92 ? 8.280 3.445 -4.975 1.00 83.81 92 SER A CA 1
ATOM 697 C C . SER A 1 92 ? 8.992 4.734 -5.392 1.00 83.81 92 SER A C 1
ATOM 699 O O . SER A 1 92 ? 9.854 5.206 -4.664 1.00 83.81 92 SER A O 1
ATOM 701 N N . TYR A 1 93 ? 8.615 5.310 -6.538 1.00 86.88 93 TYR A N 1
ATOM 702 C CA . TYR A 1 93 ? 9.287 6.473 -7.131 1.00 86.88 93 TYR A CA 1
ATOM 703 C C . TYR A 1 93 ? 8.402 7.731 -7.168 1.00 86.88 93 TYR A C 1
ATOM 705 O O . TYR A 1 93 ? 8.866 8.811 -7.530 1.00 86.88 93 TYR A O 1
ATOM 713 N N . GLY A 1 94 ? 7.128 7.619 -6.769 1.00 86.69 94 GLY A N 1
ATOM 714 C CA . GLY A 1 94 ? 6.190 8.742 -6.685 1.00 86.69 94 GLY A CA 1
ATOM 715 C C . GLY A 1 94 ? 5.809 9.378 -8.027 1.00 86.69 94 GLY A C 1
ATOM 716 O O . GLY A 1 94 ? 5.369 10.522 -8.043 1.00 86.69 94 GLY A O 1
ATOM 717 N N . LEU A 1 95 ? 5.964 8.669 -9.148 1.00 90.00 95 LEU A N 1
ATOM 718 C CA . LEU A 1 95 ? 5.667 9.165 -10.498 1.00 90.00 95 LEU A CA 1
ATOM 719 C C . LEU A 1 95 ? 4.363 8.565 -11.035 1.00 90.00 95 LEU A C 1
ATOM 721 O O . LEU A 1 95 ? 4.263 8.148 -12.190 1.00 90.00 95 LEU A O 1
ATOM 725 N N . ALA A 1 96 ? 3.339 8.511 -10.180 1.00 85.88 96 ALA A N 1
ATOM 726 C CA . ALA A 1 96 ? 2.042 7.931 -10.512 1.00 85.88 96 ALA A CA 1
ATOM 727 C C . ALA A 1 96 ? 1.410 8.550 -11.763 1.00 85.88 96 ALA A C 1
ATOM 729 O O . ALA A 1 96 ? 0.782 7.820 -12.522 1.00 85.88 96 ALA A O 1
ATOM 730 N N . GLY A 1 97 ? 1.620 9.847 -12.009 1.00 85.12 97 GLY A N 1
ATOM 731 C CA . GLY A 1 97 ? 1.087 10.553 -13.176 1.00 85.12 97 GLY A CA 1
ATOM 732 C C . GLY A 1 97 ? 1.667 10.103 -14.521 1.00 85.12 97 GLY A C 1
ATOM 733 O O . GLY A 1 97 ? 0.989 10.245 -15.530 1.00 85.12 97 GLY A O 1
ATOM 734 N N . LEU A 1 98 ? 2.865 9.503 -14.553 1.00 88.00 98 LEU A N 1
ATOM 735 C CA . LEU A 1 98 ? 3.482 9.065 -15.813 1.00 88.00 98 LEU A CA 1
ATOM 736 C C . LEU A 1 98 ? 2.821 7.812 -16.394 1.00 88.00 98 LEU A C 1
ATOM 738 O O . LEU A 1 98 ? 2.939 7.555 -17.581 1.00 88.00 98 LEU A O 1
ATOM 742 N N . ARG A 1 99 ? 2.131 7.013 -15.570 1.00 86.31 99 ARG A N 1
ATOM 743 C CA . ARG A 1 99 ? 1.526 5.734 -15.994 1.00 86.31 99 ARG A CA 1
ATOM 744 C C . ARG A 1 99 ? 2.530 4.759 -16.632 1.00 86.31 99 ARG A C 1
ATOM 746 O O . ARG A 1 99 ? 2.154 3.927 -17.446 1.00 86.31 99 ARG A O 1
ATOM 753 N N . VAL A 1 100 ? 3.796 4.825 -16.222 1.00 85.62 100 VAL A N 1
ATOM 754 C CA . VAL A 1 100 ? 4.854 3.937 -16.721 1.00 85.62 100 VAL A CA 1
ATOM 755 C C . VAL A 1 100 ? 5.010 2.729 -15.800 1.00 85.62 100 VAL A C 1
ATOM 757 O O . VAL A 1 100 ? 5.308 2.862 -14.605 1.00 85.62 100 VAL A O 1
ATOM 760 N N . GLY A 1 101 ? 4.815 1.549 -16.379 1.00 84.38 101 GLY A N 1
ATOM 761 C CA . GLY A 1 101 ? 5.056 0.243 -15.778 1.00 84.38 101 GLY A CA 1
ATOM 762 C C . GLY A 1 101 ? 5.834 -0.655 -16.730 1.00 84.38 101 GLY A C 1
ATOM 763 O O . GLY A 1 101 ? 5.958 -0.352 -17.914 1.00 84.38 101 GLY A O 1
ATOM 764 N N . TRP A 1 102 ? 6.372 -1.749 -16.208 1.00 86.19 102 TRP A N 1
ATOM 765 C CA . TRP A 1 102 ? 7.103 -2.728 -17.002 1.00 86.19 102 TRP A CA 1
ATOM 766 C C . TRP A 1 102 ? 6.877 -4.144 -16.484 1.00 86.19 102 TRP A C 1
ATOM 768 O O . TRP A 1 102 ? 6.448 -4.362 -15.346 1.00 86.19 102 TRP A O 1
ATOM 778 N N . MET A 1 103 ? 7.205 -5.100 -17.347 1.00 83.81 103 MET A N 1
ATOM 779 C CA . MET A 1 103 ? 7.217 -6.524 -17.063 1.00 83.81 103 MET A CA 1
ATOM 780 C C . MET A 1 103 ? 8.574 -7.096 -17.473 1.00 83.81 103 MET A C 1
ATOM 782 O O . MET A 1 103 ? 9.099 -6.748 -18.527 1.00 83.81 103 MET A O 1
ATOM 786 N N . ILE A 1 104 ? 9.125 -7.975 -16.642 1.00 81.62 104 ILE A N 1
ATOM 787 C CA . ILE A 1 104 ? 10.263 -8.835 -16.961 1.00 81.62 104 ILE A CA 1
ATOM 788 C C . ILE A 1 104 ? 9.749 -10.270 -16.871 1.00 81.62 104 ILE A C 1
ATOM 790 O O . ILE A 1 104 ? 9.218 -10.666 -15.833 1.00 81.62 104 ILE A O 1
ATOM 794 N N . ALA A 1 105 ? 9.849 -11.019 -17.962 1.00 84.06 105 ALA A N 1
ATOM 795 C CA . ALA A 1 105 ? 9.340 -12.380 -18.075 1.00 84.06 105 ALA A CA 1
ATOM 796 C C . ALA A 1 105 ? 10.149 -13.165 -19.117 1.00 84.06 105 ALA A C 1
ATOM 798 O O . ALA A 1 105 ? 10.948 -12.580 -19.853 1.00 84.06 105 ALA A O 1
ATOM 799 N N . GLU A 1 106 ? 9.917 -14.474 -19.199 1.00 82.69 106 GLU A N 1
ATOM 800 C CA . GLU A 1 106 ? 10.468 -15.314 -20.267 1.00 82.69 106 GLU A CA 1
ATOM 801 C C . GLU A 1 106 ? 9.981 -14.820 -21.658 1.00 82.69 106 GLU A C 1
ATOM 803 O O . GLU A 1 106 ? 8.831 -14.372 -21.775 1.00 82.69 106 GLU A O 1
ATOM 808 N N . PRO A 1 107 ? 10.824 -14.849 -22.715 1.00 85.06 107 PRO A N 1
ATOM 809 C CA . PRO A 1 107 ? 10.489 -14.285 -24.026 1.00 85.06 107 PRO A CA 1
ATOM 810 C C . PRO A 1 107 ? 9.144 -14.731 -24.617 1.00 85.06 107 PRO A C 1
ATOM 812 O O . PRO A 1 107 ? 8.381 -13.881 -25.077 1.00 85.06 107 PRO A O 1
ATOM 815 N N . SER A 1 108 ? 8.786 -16.018 -24.550 1.00 84.62 108 SER A N 1
ATOM 816 C CA . SER A 1 108 ? 7.490 -16.509 -25.045 1.00 84.62 108 SER A CA 1
ATOM 817 C C . SER A 1 108 ? 6.293 -15.924 -24.278 1.00 84.62 108 SER A C 1
ATOM 819 O O . SER A 1 108 ? 5.188 -15.797 -24.817 1.00 84.62 108 SER A O 1
ATOM 821 N N . ILE A 1 109 ? 6.463 -15.577 -22.997 1.00 86.31 109 ILE A N 1
ATOM 822 C CA . ILE A 1 109 ? 5.451 -14.858 -22.211 1.00 86.31 109 ILE A CA 1
ATOM 823 C C . ILE A 1 109 ? 5.378 -13.394 -22.657 1.00 86.31 109 ILE A C 1
ATOM 825 O O . ILE A 1 109 ? 4.273 -12.887 -22.858 1.00 86.31 109 ILE A O 1
ATOM 829 N N . VAL A 1 110 ? 6.524 -12.734 -22.859 1.00 84.19 110 VAL A N 1
ATOM 830 C CA . VAL A 1 110 ? 6.584 -11.341 -23.338 1.00 84.19 110 VAL A CA 1
ATOM 831 C C . VAL A 1 110 ? 5.897 -11.203 -24.697 1.00 84.19 110 VAL A C 1
ATOM 833 O O . VAL A 1 110 ? 5.062 -10.318 -24.865 1.00 84.19 110 VAL A O 1
ATOM 836 N N . GLU A 1 111 ? 6.159 -12.107 -25.643 1.00 87.56 111 GLU A N 1
ATOM 837 C CA . GLU A 1 111 ? 5.507 -12.101 -26.960 1.00 87.56 111 GLU A CA 1
ATOM 838 C C . GLU A 1 111 ? 3.981 -12.192 -26.859 1.00 87.56 111 GLU A C 1
ATOM 840 O O . GLU A 1 111 ? 3.255 -11.472 -27.546 1.00 87.56 111 GLU A O 1
ATOM 845 N N . ARG A 1 112 ? 3.472 -13.055 -25.973 1.00 84.06 112 ARG A N 1
ATOM 846 C CA . ARG A 1 112 ? 2.029 -13.171 -25.728 1.00 84.06 112 ARG A CA 1
ATOM 847 C C . ARG A 1 112 ? 1.458 -11.909 -25.086 1.00 84.06 112 ARG A C 1
ATOM 849 O O . ARG A 1 112 ? 0.390 -11.464 -25.496 1.00 84.06 112 ARG A O 1
ATOM 856 N N . ALA A 1 113 ? 2.161 -11.323 -24.118 1.00 83.81 113 ALA A N 1
ATOM 857 C CA . ALA A 1 113 ? 1.744 -10.083 -23.468 1.00 83.81 113 ALA A CA 1
ATOM 858 C C . ALA A 1 113 ? 1.694 -8.906 -24.456 1.00 83.81 113 ALA A C 1
ATOM 860 O O . ALA A 1 113 ? 0.748 -8.122 -24.417 1.00 83.81 113 ALA A O 1
ATOM 861 N N . LEU A 1 114 ? 2.655 -8.817 -25.383 1.00 81.94 114 LEU A N 1
ATOM 862 C CA . LEU A 1 114 ? 2.659 -7.812 -26.450 1.00 81.94 114 LEU A CA 1
ATOM 863 C C . LEU A 1 114 ? 1.447 -7.965 -27.378 1.00 81.94 114 LEU A C 1
ATOM 865 O O . LEU A 1 114 ? 0.763 -6.981 -27.632 1.00 81.94 114 LEU A O 1
ATOM 869 N N . ARG A 1 115 ? 1.100 -9.196 -27.784 1.00 82.00 115 ARG A N 1
ATOM 870 C CA . ARG A 1 115 ? -0.110 -9.446 -28.595 1.00 82.00 115 ARG A CA 1
ATOM 871 C C . ARG A 1 115 ? -1.397 -9.011 -27.891 1.00 82.00 115 ARG A C 1
ATOM 873 O O . ARG A 1 115 ? -2.318 -8.536 -28.544 1.00 82.00 115 ARG A O 1
ATOM 880 N N . VAL A 1 116 ? -1.480 -9.184 -26.570 1.00 77.06 116 VAL A N 1
ATOM 881 C CA . VAL A 1 116 ? -2.621 -8.694 -25.776 1.00 77.06 116 VAL A CA 1
ATOM 882 C C . VAL A 1 116 ? -2.619 -7.166 -25.711 1.00 77.06 116 VAL A C 1
ATOM 884 O O . VAL A 1 116 ? -3.666 -6.545 -25.891 1.00 77.06 116 VAL A O 1
ATOM 887 N N . ARG A 1 117 ? -1.449 -6.553 -25.494 1.00 76.06 117 ARG A N 1
ATOM 888 C CA . ARG A 1 117 ? -1.289 -5.094 -25.449 1.00 76.06 117 ARG A CA 1
ATOM 889 C C . ARG A 1 117 ? -1.735 -4.435 -26.753 1.00 76.06 117 ARG A C 1
ATOM 891 O O . ARG A 1 117 ? -2.416 -3.418 -26.681 1.00 76.06 117 ARG A O 1
ATOM 898 N N . ASP A 1 118 ? -1.420 -5.025 -27.905 1.00 77.31 118 ASP A N 1
ATOM 899 C CA . ASP A 1 118 ? -1.835 -4.507 -29.217 1.00 77.31 118 ASP A CA 1
ATOM 900 C C . ASP A 1 118 ? -3.360 -4.345 -29.335 1.00 77.31 118 ASP A C 1
ATOM 902 O O . ASP A 1 118 ? -3.833 -3.463 -30.049 1.00 77.31 118 ASP A O 1
ATOM 906 N N . VAL A 1 119 ? -4.130 -5.170 -28.616 1.00 75.19 119 VAL A N 1
ATOM 907 C CA . VAL A 1 119 ? -5.600 -5.143 -28.620 1.00 75.19 119 VAL A CA 1
ATOM 908 C C . VAL A 1 119 ? -6.170 -4.223 -27.541 1.00 75.19 119 VAL A C 1
ATOM 910 O O . VAL A 1 119 ? -7.170 -3.554 -27.789 1.00 75.19 119 VAL A O 1
ATOM 913 N N . LEU A 1 120 ? -5.582 -4.216 -26.342 1.00 69.19 120 LEU A N 1
ATOM 914 C CA . LEU A 1 120 ? -6.120 -3.463 -25.204 1.00 69.19 120 LEU A CA 1
ATOM 915 C C . LEU A 1 120 ? -5.725 -1.986 -25.237 1.00 69.19 120 LEU A C 1
ATOM 917 O O . LEU A 1 120 ? -6.583 -1.110 -25.149 1.00 69.19 120 LEU A O 1
ATOM 921 N N . ASP A 1 121 ? -4.427 -1.723 -25.380 1.00 68.06 121 ASP A N 1
ATOM 922 C CA . ASP A 1 121 ? -3.844 -0.418 -25.058 1.00 68.06 121 ASP A CA 1
ATOM 923 C C . ASP A 1 121 ? -3.081 0.189 -26.247 1.00 68.06 121 ASP A C 1
ATOM 925 O O . ASP A 1 121 ? -2.799 1.387 -26.263 1.00 68.06 121 ASP A O 1
ATOM 929 N N . GLY A 1 122 ? -2.721 -0.627 -27.244 1.00 67.88 122 GLY A N 1
ATOM 930 C CA . GLY A 1 122 ? -1.913 -0.226 -28.390 1.00 67.88 122 GLY A CA 1
ATOM 931 C C . GLY A 1 122 ? -0.543 0.332 -27.978 1.00 67.88 122 GLY A C 1
ATOM 932 O O . GLY A 1 122 ? 0.246 -0.315 -27.275 1.00 67.88 122 GLY A O 1
ATOM 933 N N . VAL A 1 123 ? -0.244 1.554 -28.431 1.00 64.44 123 VAL A N 1
ATOM 934 C CA . VAL A 1 123 ? 1.014 2.260 -28.134 1.00 64.44 123 VAL A CA 1
ATOM 935 C C . VAL A 1 123 ? 0.901 3.122 -26.877 1.00 64.44 123 VAL A C 1
ATOM 937 O O . VAL A 1 123 ? -0.128 3.735 -26.606 1.00 64.44 123 VAL A O 1
ATOM 940 N N . GLY A 1 124 ? 1.985 3.172 -26.098 1.00 68.38 124 GLY A N 1
ATOM 941 C CA . GLY A 1 124 ? 2.050 3.986 -24.887 1.00 68.38 124 GLY A CA 1
ATOM 942 C C . GLY A 1 124 ? 2.139 5.485 -25.194 1.00 68.38 124 GLY A C 1
ATOM 943 O O . GLY A 1 124 ? 2.312 5.914 -26.335 1.00 68.38 124 GLY A O 1
ATOM 944 N N . SER A 1 125 ? 2.042 6.310 -24.151 1.00 80.50 125 SER A N 1
ATOM 945 C CA . SER A 1 125 ? 2.257 7.756 -24.270 1.00 80.50 125 SER A CA 1
ATOM 946 C C . SER A 1 125 ? 3.743 8.052 -24.488 1.00 80.50 125 SER A C 1
ATOM 948 O O . SER A 1 125 ? 4.540 7.911 -23.564 1.00 80.50 125 SER A O 1
ATOM 950 N N . ILE A 1 126 ? 4.113 8.514 -25.688 1.00 84.69 126 ILE A N 1
ATOM 951 C CA . ILE A 1 126 ? 5.506 8.850 -26.040 1.00 84.69 126 ILE A CA 1
ATOM 952 C C . ILE A 1 126 ? 6.138 9.839 -25.037 1.00 84.69 126 ILE A C 1
ATOM 954 O O . ILE A 1 126 ? 7.242 9.567 -24.562 1.00 84.69 126 ILE A O 1
ATOM 958 N N . PRO A 1 127 ? 5.478 10.948 -24.632 1.00 88.50 127 PRO A N 1
ATOM 959 C CA . PRO A 1 127 ? 6.038 11.833 -23.609 1.00 88.50 127 PRO A CA 1
ATOM 960 C C . PRO A 1 127 ? 6.272 11.128 -22.270 1.00 88.50 127 PRO A C 1
ATOM 962 O O . PRO A 1 127 ? 7.290 11.361 -21.620 1.00 88.50 127 PRO A O 1
ATOM 965 N N . ALA A 1 128 ? 5.352 10.251 -21.860 1.00 86.00 128 ALA A N 1
ATOM 966 C CA . ALA A 1 128 ? 5.502 9.497 -20.625 1.00 86.00 128 ALA A CA 1
ATOM 967 C C . ALA A 1 128 ? 6.639 8.472 -20.704 1.00 86.00 128 ALA A C 1
ATOM 969 O O . ALA A 1 128 ? 7.364 8.315 -19.728 1.00 86.00 128 ALA A O 1
ATOM 970 N N . GLU A 1 129 ? 6.830 7.813 -21.849 1.00 83.50 129 GLU A N 1
ATOM 971 C CA . GLU A 1 129 ? 7.941 6.884 -22.076 1.00 83.50 129 GLU A CA 1
ATOM 972 C C . GLU A 1 129 ? 9.292 7.609 -22.019 1.00 83.50 129 GLU A C 1
ATOM 974 O O . GLU A 1 129 ? 10.192 7.157 -21.312 1.00 83.50 129 GLU A O 1
ATOM 979 N N . ILE A 1 130 ? 9.417 8.781 -22.656 1.00 90.00 130 ILE A N 1
ATOM 980 C CA . ILE A 1 130 ? 10.629 9.617 -22.585 1.00 90.00 130 ILE A CA 1
ATOM 981 C C . ILE A 1 130 ? 10.921 10.032 -21.137 1.00 90.00 130 ILE A C 1
ATOM 983 O O . ILE A 1 130 ? 12.040 9.857 -20.651 1.00 90.00 130 ILE A O 1
ATOM 987 N N . LEU A 1 131 ? 9.915 10.546 -20.422 1.00 91.38 131 LEU A N 1
ATOM 988 C CA . LEU A 1 131 ? 10.055 10.908 -19.008 1.00 91.38 131 LEU A CA 1
ATOM 989 C C . LEU A 1 131 ? 10.362 9.687 -18.133 1.00 91.38 131 LEU A C 1
ATOM 991 O O . LEU A 1 131 ? 11.105 9.800 -17.161 1.00 91.38 131 LEU A O 1
ATOM 995 N N . GLY A 1 132 ? 9.835 8.518 -18.494 1.00 89.44 132 GLY A N 1
ATOM 996 C CA . GLY A 1 132 ? 10.154 7.242 -17.872 1.00 89.44 132 GLY A CA 1
ATOM 997 C C . GLY A 1 132 ? 11.636 6.908 -18.010 1.00 89.44 132 GLY A C 1
ATOM 998 O O . GLY A 1 132 ? 12.287 6.657 -17.001 1.00 89.44 132 GLY A O 1
ATOM 999 N N . VAL A 1 133 ? 12.197 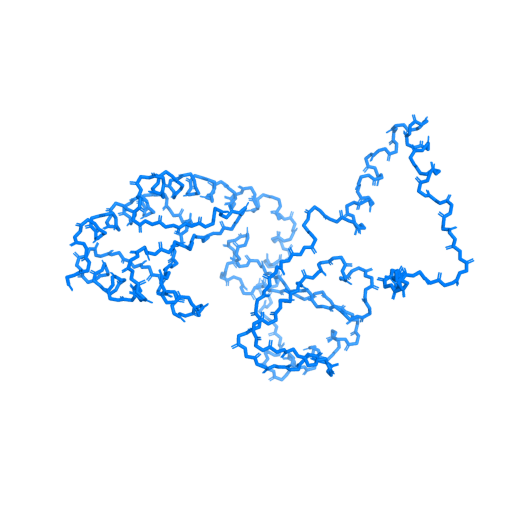6.974 -19.221 1.00 90.00 133 VAL A N 1
ATOM 1000 C CA . VAL A 1 133 ? 13.632 6.737 -19.470 1.00 90.00 133 VAL A CA 1
ATOM 1001 C C . VAL A 1 133 ? 14.506 7.710 -18.675 1.00 90.00 133 VAL A C 1
ATOM 1003 O O . VAL A 1 133 ? 15.479 7.290 -18.051 1.00 90.00 133 VAL A O 1
ATOM 1006 N N . LEU A 1 134 ? 14.141 8.994 -18.631 1.00 93.38 134 LEU A N 1
ATOM 1007 C CA . LEU A 1 134 ? 14.849 9.983 -17.812 1.00 93.38 134 LEU A CA 1
ATOM 1008 C C . LEU A 1 134 ? 14.758 9.658 -16.313 1.00 93.38 134 LEU A C 1
ATOM 1010 O O . LEU A 1 134 ? 15.744 9.786 -15.592 1.00 93.38 134 LEU A O 1
ATOM 1014 N N . ALA A 1 135 ? 13.605 9.181 -15.837 1.00 91.88 135 ALA A N 1
ATOM 1015 C CA . ALA A 1 135 ? 13.452 8.726 -14.459 1.00 91.88 135 ALA A CA 1
ATOM 1016 C C . ALA A 1 135 ? 14.324 7.496 -14.153 1.00 91.88 135 ALA A C 1
ATOM 1018 O O . ALA A 1 135 ? 14.891 7.422 -13.065 1.00 91.88 135 ALA A O 1
ATOM 1019 N N . PHE A 1 136 ? 14.494 6.570 -15.107 1.00 86.62 136 PHE A N 1
ATOM 1020 C CA . PHE A 1 136 ? 15.391 5.414 -14.964 1.00 86.62 136 PHE A CA 1
ATOM 1021 C C . PHE A 1 136 ? 16.856 5.816 -14.736 1.00 86.62 136 PHE A C 1
ATOM 1023 O O . PHE A 1 136 ? 17.585 5.106 -14.050 1.00 86.62 136 PHE A O 1
ATOM 1030 N N . GLN A 1 137 ? 17.278 6.973 -15.247 1.00 92.06 137 GLN A N 1
ATOM 1031 C CA . GLN A 1 137 ? 18.620 7.519 -15.009 1.00 92.06 137 GLN A CA 1
ATOM 1032 C C . GLN A 1 137 ? 18.775 8.156 -13.619 1.00 92.06 137 GLN A C 1
ATOM 1034 O O . GLN A 1 137 ? 19.888 8.478 -13.218 1.00 92.06 137 GLN A O 1
ATOM 1039 N N . GLN A 1 138 ? 17.672 8.354 -12.892 1.00 93.19 138 GLN A N 1
ATOM 1040 C CA . GLN A 1 138 ? 17.614 9.083 -11.621 1.00 93.19 138 GLN A CA 1
ATOM 1041 C C . GLN A 1 138 ? 16.954 8.264 -10.499 1.00 93.19 138 GLN A C 1
ATOM 1043 O O . GLN A 1 138 ? 16.494 8.831 -9.503 1.00 93.19 138 GLN A O 1
ATOM 1048 N N . LEU A 1 139 ? 16.866 6.933 -10.644 1.00 88.44 139 LEU A N 1
ATOM 1049 C CA . LEU A 1 139 ? 16.125 6.084 -9.703 1.00 88.44 139 LEU A CA 1
ATOM 1050 C C . LEU A 1 139 ? 16.622 6.220 -8.265 1.00 88.44 139 LEU A C 1
ATOM 1052 O O . LEU A 1 139 ? 15.790 6.269 -7.363 1.00 88.44 139 LEU A O 1
ATOM 1056 N N . ASP A 1 140 ? 17.932 6.329 -8.048 1.00 87.50 140 ASP A N 1
ATOM 1057 C CA . ASP A 1 140 ? 18.498 6.446 -6.702 1.00 87.50 140 ASP A CA 1
ATOM 1058 C C . ASP A 1 140 ? 18.037 7.729 -6.008 1.00 87.50 140 ASP A C 1
ATOM 1060 O O . ASP A 1 140 ? 17.498 7.670 -4.904 1.00 87.50 140 ASP A O 1
ATOM 1064 N N . SER A 1 141 ? 18.112 8.874 -6.692 1.00 92.81 141 SER A N 1
ATOM 1065 C CA . SER A 1 141 ? 17.621 10.153 -6.162 1.00 92.81 141 SER A CA 1
ATOM 1066 C C . SER A 1 141 ? 16.108 10.125 -5.899 1.00 92.81 141 SER A C 1
ATOM 1068 O O . SER A 1 141 ? 15.624 10.614 -4.873 1.00 92.81 141 SER A O 1
ATOM 1070 N N . LEU A 1 142 ? 15.334 9.497 -6.792 1.00 91.38 142 LEU A N 1
ATOM 1071 C CA . LEU A 1 142 ? 13.891 9.326 -6.605 1.00 91.38 142 LEU A CA 1
ATOM 1072 C C . LEU A 1 142 ? 13.568 8.430 -5.400 1.00 91.38 142 LEU A C 1
ATOM 1074 O O . LEU A 1 142 ? 12.626 8.727 -4.661 1.00 91.38 142 LEU A O 1
ATOM 1078 N N . LEU A 1 143 ? 14.343 7.364 -5.184 1.00 87.44 143 LEU A N 1
ATOM 1079 C CA . LEU A 1 143 ? 14.210 6.471 -4.033 1.00 87.44 143 LEU A CA 1
ATOM 1080 C C . LEU A 1 143 ? 14.616 7.158 -2.731 1.00 87.44 143 LEU A C 1
ATOM 1082 O O . LEU A 1 143 ? 13.924 6.993 -1.729 1.00 87.44 143 LEU A O 1
ATOM 1086 N N . GLU A 1 144 ? 15.696 7.935 -2.724 1.00 90.56 144 GLU A N 1
ATOM 1087 C CA . GLU A 1 144 ? 16.106 8.741 -1.570 1.00 90.56 144 GLU A CA 1
ATOM 1088 C C . GLU A 1 144 ? 15.011 9.727 -1.173 1.00 90.56 144 GLU A C 1
ATOM 1090 O O . GLU A 1 144 ? 14.601 9.764 -0.011 1.00 90.56 144 GLU A O 1
ATOM 1095 N N . ARG A 1 145 ? 14.445 10.447 -2.148 1.00 90.88 145 ARG A N 1
ATOM 1096 C CA . ARG A 1 145 ? 13.301 11.332 -1.915 1.00 90.88 145 ARG A CA 1
ATOM 1097 C C . ARG A 1 145 ? 12.104 10.566 -1.349 1.00 90.88 145 ARG A C 1
ATOM 1099 O O . ARG A 1 145 ? 11.500 11.013 -0.377 1.00 90.88 145 ARG A O 1
ATOM 1106 N N . ALA A 1 146 ? 11.760 9.412 -1.923 1.00 88.25 146 ALA A N 1
ATOM 1107 C CA . ALA A 1 146 ? 10.646 8.593 -1.445 1.00 88.25 146 ALA A CA 1
ATOM 1108 C C . ALA A 1 146 ? 10.870 8.085 -0.010 1.00 88.25 146 ALA A C 1
ATOM 1110 O O . ALA A 1 146 ? 9.954 8.140 0.811 1.00 88.25 146 ALA A O 1
ATOM 1111 N N . ARG A 1 147 ? 12.091 7.654 0.327 1.00 87.38 147 ARG A N 1
ATOM 1112 C CA . ARG A 1 147 ? 12.484 7.272 1.694 1.00 87.38 147 ARG A CA 1
ATOM 1113 C C . ARG A 1 147 ? 12.390 8.450 2.661 1.00 87.38 147 ARG A C 1
ATOM 1115 O O . ARG A 1 147 ? 11.915 8.256 3.776 1.00 87.38 147 ARG A O 1
ATOM 1122 N N . GLY A 1 148 ? 12.773 9.652 2.229 1.00 88.69 148 GLY A N 1
ATOM 1123 C CA . GLY A 1 148 ? 12.647 10.880 3.018 1.00 88.69 148 GLY A CA 1
ATOM 1124 C C . GLY A 1 148 ? 11.201 11.232 3.379 1.00 88.69 148 GLY A C 1
ATOM 1125 O O . GLY A 1 148 ? 10.957 11.767 4.456 1.00 88.69 148 GLY A O 1
ATOM 1126 N N . VAL A 1 149 ? 10.236 10.877 2.525 1.00 86.44 149 VAL A N 1
ATOM 1127 C CA . VAL A 1 149 ? 8.797 11.033 2.812 1.00 86.44 149 VAL A CA 1
ATOM 1128 C 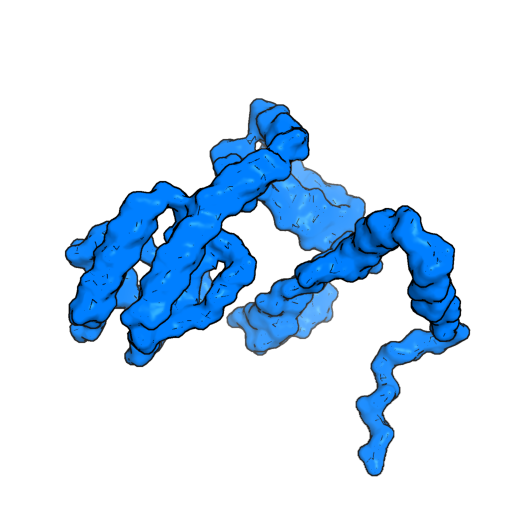C . VAL A 1 149 ? 8.287 9.898 3.709 1.00 86.44 149 VAL A C 1
ATOM 1130 O O . VAL A 1 149 ? 7.592 10.143 4.690 1.00 86.44 149 VAL A O 1
ATOM 1133 N N . LEU A 1 150 ? 8.638 8.649 3.394 1.00 87.88 150 LEU A N 1
ATOM 1134 C CA . LEU A 1 150 ? 8.106 7.467 4.082 1.00 87.88 150 LEU A CA 1
ATOM 1135 C C . LEU A 1 150 ? 8.655 7.270 5.495 1.00 87.88 150 LEU A C 1
ATOM 1137 O O . LEU A 1 150 ? 7.915 6.851 6.380 1.00 87.88 150 LEU A O 1
ATOM 1141 N N . GLY A 1 151 ? 9.947 7.528 5.704 1.00 86.38 151 GLY A N 1
ATOM 1142 C CA . GLY A 1 151 ? 10.631 7.261 6.969 1.00 86.38 151 GLY A CA 1
ATOM 1143 C C . GLY A 1 151 ? 9.961 7.953 8.159 1.00 86.38 151 GLY A C 1
ATOM 1144 O O . GLY A 1 151 ? 9.544 7.261 9.088 1.00 86.38 151 GLY A O 1
ATOM 1145 N N . PRO A 1 152 ? 9.784 9.287 8.126 1.00 88.94 152 PRO A N 1
ATOM 1146 C CA . PRO A 1 152 ? 9.096 10.011 9.191 1.00 88.94 152 PRO A CA 1
ATOM 1147 C C . PRO A 1 152 ? 7.656 9.532 9.410 1.00 88.94 152 PRO A C 1
ATOM 1149 O O . PRO A 1 152 ? 7.253 9.341 10.553 1.00 88.94 152 PRO A O 1
ATOM 1152 N N . GLY A 1 153 ? 6.897 9.276 8.337 1.00 91.06 153 GLY A N 1
ATOM 1153 C CA . GLY A 1 153 ? 5.512 8.804 8.449 1.00 91.06 153 GLY A CA 1
ATOM 1154 C C . GLY A 1 153 ? 5.392 7.423 9.103 1.00 91.06 153 GLY A C 1
ATOM 1155 O O . GLY A 1 153 ? 4.495 7.194 9.911 1.00 91.06 153 GLY A O 1
ATOM 1156 N N . GLN A 1 154 ? 6.338 6.520 8.828 1.00 91.12 154 GLN A N 1
ATOM 1157 C CA . GLN A 1 154 ? 6.414 5.211 9.484 1.00 91.12 154 GLN A CA 1
ATOM 1158 C C . GLN A 1 154 ? 6.694 5.326 10.990 1.00 91.12 154 GLN A C 1
ATOM 1160 O O . GLN A 1 154 ? 6.142 4.545 11.761 1.00 91.12 154 GLN A O 1
ATOM 1165 N N . VAL A 1 155 ? 7.513 6.296 11.415 1.00 92.19 155 VAL A N 1
ATOM 1166 C CA . VAL A 1 155 ? 7.772 6.555 12.844 1.00 92.19 155 VAL A CA 1
ATOM 1167 C C . VAL A 1 155 ? 6.501 7.044 13.535 1.00 92.19 155 VAL A C 1
ATOM 1169 O O . VAL A 1 155 ? 6.085 6.445 14.520 1.00 92.19 155 VAL A O 1
ATOM 1172 N N . VAL A 1 156 ? 5.828 8.051 12.969 1.00 94.06 156 VAL A N 1
ATOM 1173 C CA . VAL A 1 156 ? 4.576 8.586 13.536 1.00 94.06 156 VAL A CA 1
ATOM 1174 C C . VAL A 1 156 ? 3.502 7.497 13.639 1.00 94.06 156 VAL A C 1
ATOM 1176 O O . VAL A 1 156 ? 2.858 7.356 14.676 1.00 94.06 156 VAL A O 1
ATOM 1179 N N . MET A 1 157 ? 3.334 6.680 12.594 1.00 95.56 157 MET A N 1
ATOM 1180 C CA . MET A 1 157 ? 2.394 5.556 12.623 1.00 95.56 157 MET A CA 1
ATOM 1181 C C . MET A 1 157 ? 2.763 4.529 13.698 1.00 95.56 157 MET A C 1
ATOM 1183 O O . MET A 1 157 ? 1.886 3.991 14.370 1.00 95.56 157 MET A O 1
ATOM 1187 N N . GLN A 1 158 ? 4.052 4.230 13.864 1.00 95.06 158 GLN A N 1
ATOM 1188 C CA . GLN A 1 158 ? 4.509 3.286 14.877 1.00 95.06 158 GLN A CA 1
ATOM 1189 C C . GLN A 1 158 ? 4.225 3.791 16.294 1.00 95.06 158 GLN A C 1
ATOM 1191 O O . GLN A 1 158 ? 3.753 3.008 17.118 1.00 95.06 158 GLN A O 1
ATOM 1196 N N . ASP A 1 159 ? 4.480 5.070 16.561 1.00 95.88 159 ASP A N 1
ATOM 1197 C CA . ASP A 1 159 ? 4.205 5.689 17.859 1.00 95.88 159 ASP A CA 1
ATOM 1198 C C . ASP A 1 159 ? 2.698 5.704 18.152 1.00 95.88 159 ASP A C 1
ATOM 1200 O O . ASP A 1 159 ? 2.276 5.374 19.262 1.00 95.88 159 ASP A O 1
ATOM 1204 N N . PHE A 1 160 ? 1.873 5.985 17.137 1.00 97.19 160 PHE A N 1
ATOM 1205 C CA . PHE A 1 160 ? 0.419 5.867 17.236 1.00 97.19 160 PHE A CA 1
ATOM 1206 C C . PHE A 1 160 ? -0.018 4.433 17.563 1.00 97.19 160 PHE A C 1
ATOM 1208 O O . PHE A 1 160 ? -0.766 4.216 18.506 1.00 97.19 160 PHE A O 1
ATOM 1215 N N . MET A 1 161 ? 0.485 3.423 16.853 1.00 97.31 161 MET A N 1
ATOM 1216 C CA . MET A 1 161 ? 0.134 2.027 17.144 1.00 97.31 161 MET A CA 1
ATOM 1217 C C . MET A 1 161 ? 0.587 1.580 18.539 1.00 97.31 161 MET A C 1
ATOM 1219 O O . MET A 1 161 ? -0.091 0.776 19.172 1.00 97.31 161 MET A O 1
ATOM 1223 N N . ALA A 1 162 ? 1.716 2.093 19.035 1.00 96.62 162 ALA A N 1
ATOM 1224 C CA . ALA A 1 162 ? 2.209 1.780 20.374 1.00 96.62 162 ALA A CA 1
ATOM 1225 C C . ALA A 1 162 ? 1.344 2.394 21.489 1.00 96.62 162 ALA A C 1
ATOM 1227 O O . ALA A 1 162 ? 1.291 1.841 22.587 1.00 96.62 162 ALA A O 1
ATOM 1228 N N . SER A 1 163 ? 0.656 3.510 21.220 1.00 96.75 163 SER A N 1
ATOM 1229 C CA . SER A 1 163 ? -0.243 4.157 22.183 1.00 96.75 163 SER A CA 1
ATOM 1230 C C . SER A 1 163 ? -1.660 3.565 22.204 1.00 96.75 163 SER A C 1
ATOM 1232 O O . SER A 1 163 ? -2.443 3.909 23.089 1.00 96.75 163 SER A O 1
ATOM 1234 N N . ARG A 1 164 ? -1.989 2.656 21.273 1.00 95.94 164 ARG A N 1
ATOM 1235 C CA . ARG A 1 164 ? -3.334 2.092 21.070 1.00 95.94 164 ARG A CA 1
ATOM 1236 C C . ARG A 1 164 ? -3.402 0.591 21.389 1.00 95.94 164 ARG A C 1
ATOM 1238 O O . ARG A 1 164 ? -3.155 -0.232 20.507 1.00 95.94 164 ARG A O 1
ATOM 1245 N N . PRO A 1 165 ? -3.764 0.190 22.625 1.00 95.12 165 PRO A N 1
ATOM 1246 C CA . PRO A 1 165 ? -3.906 -1.227 22.985 1.00 95.12 165 PRO A CA 1
ATOM 1247 C C . PRO A 1 165 ? -5.118 -1.905 22.321 1.00 95.12 165 PRO A C 1
ATOM 1249 O O . PRO A 1 165 ? -5.171 -3.131 22.222 1.00 95.12 165 PRO A O 1
ATOM 1252 N N . ASP A 1 166 ? -6.084 -1.109 21.868 1.00 95.94 166 ASP A N 1
ATOM 1253 C CA . ASP A 1 166 ? -7.268 -1.493 21.100 1.00 95.94 166 ASP A CA 1
ATOM 1254 C C . ASP A 1 166 ? -6.957 -1.847 19.637 1.00 95.94 166 ASP A C 1
ATOM 1256 O O . ASP A 1 166 ? -7.796 -2.438 18.954 1.00 95.94 166 ASP A O 1
ATOM 1260 N N . LEU A 1 167 ? -5.738 -1.564 19.170 1.00 97.50 167 LEU A N 1
ATOM 1261 C CA . LEU A 1 167 ? -5.268 -1.937 17.845 1.00 97.50 167 LEU A CA 1
ATOM 1262 C C . LEU A 1 167 ? -4.207 -3.043 17.901 1.00 97.50 167 LEU A C 1
ATOM 1264 O O . LEU A 1 167 ? -3.480 -3.246 18.875 1.00 97.50 167 LEU A O 1
ATOM 1268 N N . GLU A 1 168 ? -4.106 -3.782 16.806 1.00 96.25 168 GLU A N 1
ATOM 1269 C CA . GLU A 1 168 ? -3.055 -4.762 16.560 1.00 96.25 168 GLU A CA 1
ATOM 1270 C C . GLU A 1 168 ? -2.511 -4.580 15.153 1.00 96.25 168 GLU A C 1
ATOM 1272 O O . GLU A 1 168 ? -3.245 -4.227 14.239 1.00 96.25 168 GLU A O 1
ATOM 1277 N N . TRP A 1 169 ? -1.224 -4.829 14.943 1.00 94.31 169 TRP A N 1
ATOM 1278 C CA . TRP A 1 169 ? -0.668 -4.821 13.596 1.00 94.31 169 TRP A CA 1
ATOM 1279 C C . TRP A 1 169 ? 0.580 -5.681 13.494 1.00 94.31 169 TRP A C 1
ATOM 1281 O O . TRP A 1 169 ? 1.267 -5.952 14.481 1.00 94.31 169 TRP A O 1
ATOM 1291 N N . ILE A 1 170 ? 0.905 -6.048 12.258 1.00 89.44 170 ILE A N 1
ATOM 1292 C CA . ILE A 1 170 ? 2.236 -6.516 11.894 1.00 89.44 170 ILE A CA 1
ATOM 1293 C C . ILE A 1 170 ? 2.989 -5.303 11.361 1.00 89.44 170 ILE A C 1
ATOM 1295 O O . ILE A 1 170 ? 2.601 -4.735 10.338 1.00 89.44 170 ILE A O 1
ATOM 1299 N N . ARG A 1 171 ? 4.068 -4.907 12.047 1.00 86.19 171 ARG A N 1
ATOM 1300 C CA . ARG A 1 171 ? 4.890 -3.772 11.618 1.00 86.19 171 ARG A CA 1
ATOM 1301 C C . ARG A 1 171 ? 5.412 -4.019 10.193 1.00 86.19 171 ARG A C 1
ATOM 1303 O O . ARG A 1 171 ? 6.105 -5.018 9.977 1.00 86.19 171 ARG A O 1
ATOM 1310 N N . PRO A 1 172 ? 5.129 -3.128 9.227 1.00 80.31 172 PRO A N 1
ATOM 1311 C CA . PRO A 1 172 ? 5.647 -3.275 7.876 1.00 80.31 172 PRO A CA 1
ATOM 1312 C C . PRO A 1 172 ? 7.176 -3.166 7.856 1.00 80.31 172 PRO A C 1
ATOM 1314 O O . PRO A 1 172 ? 7.752 -2.267 8.463 1.00 80.31 172 PRO A O 1
ATOM 1317 N N . ILE A 1 173 ? 7.839 -4.051 7.107 1.00 75.19 173 ILE A N 1
ATOM 1318 C CA . ILE A 1 173 ? 9.292 -3.969 6.846 1.00 75.19 173 ILE A CA 1
ATOM 1319 C C . ILE A 1 173 ? 9.595 -2.839 5.837 1.00 75.19 173 ILE A C 1
ATOM 1321 O O . ILE A 1 173 ? 10.712 -2.337 5.751 1.00 75.19 173 ILE A O 1
ATOM 1325 N N . GLY A 1 174 ? 8.579 -2.397 5.092 1.00 76.06 174 GLY A N 1
ATOM 1326 C CA . GLY A 1 174 ? 8.634 -1.256 4.189 1.00 76.06 174 GLY A CA 1
ATOM 1327 C C . GLY A 1 174 ? 7.278 -0.986 3.541 1.00 76.06 174 GLY A C 1
ATOM 1328 O O . GLY A 1 174 ? 6.299 -1.692 3.786 1.00 76.06 174 GLY A O 1
ATOM 1329 N N . GLY A 1 175 ? 7.236 0.032 2.684 1.00 80.31 175 GLY A N 1
ATOM 1330 C CA . GLY A 1 175 ? 6.036 0.428 1.952 1.00 80.31 175 GLY A CA 1
ATOM 1331 C C . GLY A 1 175 ? 5.346 1.669 2.516 1.00 80.31 175 GLY A C 1
ATOM 1332 O O . GLY A 1 175 ? 5.785 2.284 3.484 1.00 80.31 175 GLY A O 1
ATOM 1333 N N . ALA A 1 176 ? 4.263 2.047 1.844 1.00 86.94 176 ALA A N 1
ATOM 1334 C CA . ALA A 1 176 ? 3.525 3.294 2.051 1.00 86.94 176 ALA A CA 1
ATOM 1335 C C . ALA A 1 176 ? 2.224 3.115 2.846 1.00 86.94 176 ALA A C 1
ATOM 1337 O O . ALA A 1 176 ? 1.391 4.020 2.883 1.00 86.94 176 ALA A O 1
ATOM 1338 N N . VAL A 1 177 ? 2.009 1.931 3.417 1.00 91.25 177 VAL A N 1
ATOM 1339 C CA . VAL A 1 177 ? 0.720 1.520 3.967 1.00 91.25 177 VAL A CA 1
ATOM 1340 C C . VAL A 1 177 ? 0.921 0.799 5.292 1.00 91.25 177 VAL A C 1
ATOM 1342 O O . VAL A 1 177 ? 1.777 -0.079 5.392 1.00 91.25 177 VAL A O 1
ATOM 1345 N N . ALA A 1 178 ? 0.081 1.135 6.2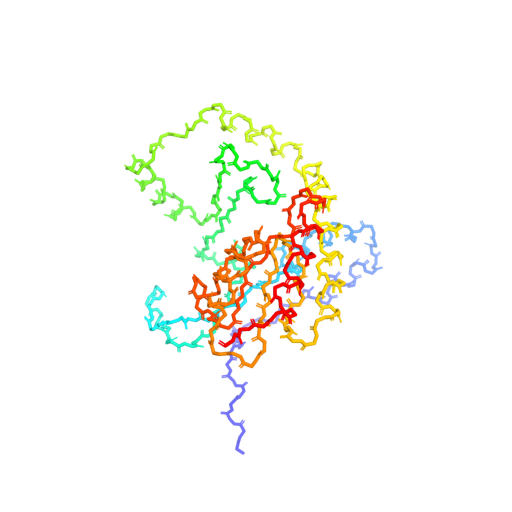67 1.00 94.31 178 ALA A N 1
ATOM 1346 C CA . ALA A 1 178 ? -0.152 0.351 7.468 1.00 94.31 178 ALA A CA 1
ATOM 1347 C C . ALA A 1 178 ? -1.531 -0.322 7.400 1.00 94.31 178 ALA A C 1
ATOM 1349 O O . ALA A 1 178 ? -2.448 0.172 6.734 1.00 94.31 178 ALA A O 1
ATOM 1350 N N . PHE A 1 179 ? -1.671 -1.459 8.081 1.00 96.75 179 PHE A N 1
ATOM 1351 C CA . PHE A 1 179 ? -2.902 -2.249 8.073 1.00 96.75 179 PHE A CA 1
ATOM 1352 C C . PHE A 1 179 ? -3.272 -2.720 9.489 1.00 96.75 179 PHE A C 1
ATOM 1354 O O . PHE A 1 179 ? -3.042 -3.884 9.822 1.00 96.75 179 PHE A O 1
ATOM 1361 N N . PRO A 1 180 ? -3.746 -1.808 10.358 1.00 97.44 180 PRO A N 1
ATOM 1362 C CA . PRO A 1 180 ? -4.174 -2.165 11.704 1.00 97.44 180 PRO A CA 1
ATOM 1363 C C . PRO A 1 180 ? -5.414 -3.063 11.696 1.00 97.44 180 PRO A C 1
ATOM 1365 O O . PRO A 1 180 ? -6.310 -2.896 10.869 1.00 97.44 180 PRO A O 1
ATOM 1368 N N . ARG A 1 181 ? -5.471 -3.975 12.663 1.00 97.94 181 ARG A N 1
ATOM 1369 C CA . ARG A 1 181 ? -6.661 -4.701 13.101 1.00 97.94 181 ARG A CA 1
ATOM 1370 C C . ARG A 1 181 ? -7.266 -3.983 14.298 1.00 97.94 181 ARG A C 1
ATOM 1372 O O . ARG A 1 181 ? -6.545 -3.683 15.250 1.00 97.94 181 ARG A O 1
ATOM 1379 N N . LEU A 1 182 ? -8.572 -3.758 14.273 1.00 97.50 182 LEU A N 1
ATOM 1380 C CA . LEU A 1 182 ? -9.331 -3.289 15.425 1.00 97.50 182 LEU A CA 1
ATOM 1381 C C . LEU A 1 182 ? -9.707 -4.493 16.297 1.00 97.50 182 LEU A C 1
ATOM 1383 O O . LEU A 1 182 ? -10.284 -5.466 15.812 1.00 97.50 182 LEU A O 1
ATOM 1387 N N . ARG A 1 183 ? -9.343 -4.477 17.582 1.00 95.94 183 ARG A N 1
ATOM 1388 C CA . ARG A 1 183 ? -9.631 -5.597 18.488 1.00 95.94 183 ARG A CA 1
ATOM 1389 C C . ARG A 1 183 ? -11.095 -5.586 18.929 1.00 95.94 183 ARG A C 1
ATOM 1391 O O . ARG A 1 183 ? -11.688 -4.536 19.136 1.00 95.94 183 ARG A O 1
ATOM 1398 N N . GLY A 1 184 ? -11.644 -6.779 19.158 1.00 93.00 184 GLY A N 1
ATOM 1399 C CA . GLY A 1 184 ? -12.966 -6.946 19.775 1.00 93.00 184 GLY A CA 1
ATOM 1400 C C . GLY A 1 184 ? -14.152 -6.733 18.834 1.00 93.00 184 GLY A C 1
ATOM 1401 O O . GLY A 1 184 ? -15.289 -6.789 19.292 1.00 93.00 184 GLY A O 1
ATOM 1402 N N . VAL A 1 185 ? -13.905 -6.540 17.538 1.00 94.38 185 VAL A N 1
ATOM 1403 C CA . VAL A 1 185 ? -14.942 -6.424 16.508 1.00 94.38 185 VAL A CA 1
ATOM 1404 C C . VAL A 1 185 ? -14.780 -7.537 15.481 1.00 94.38 185 VAL A C 1
ATOM 14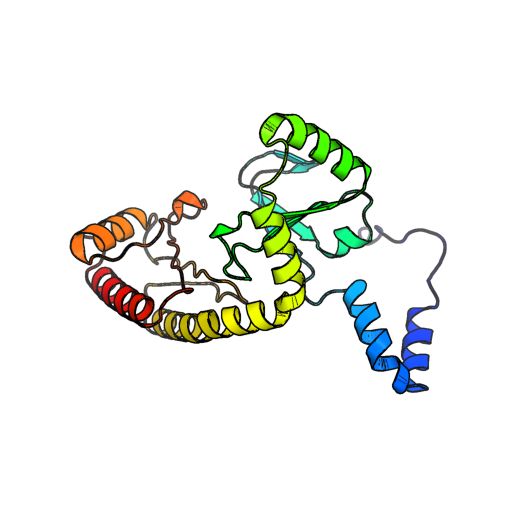06 O O . VAL A 1 185 ? -13.669 -8.000 15.249 1.00 94.38 185 VAL A O 1
ATOM 1409 N N . ALA A 1 186 ? -15.882 -7.959 14.863 1.00 94.50 186 ALA A N 1
ATOM 1410 C CA . ALA A 1 186 ? -15.841 -8.844 13.696 1.00 94.50 186 ALA A CA 1
ATOM 1411 C C . ALA A 1 186 ? -15.687 -8.058 12.380 1.00 94.50 186 ALA A C 1
ATOM 1413 O O . ALA A 1 186 ? -15.257 -8.614 11.373 1.00 94.50 186 ALA A O 1
ATOM 1414 N N . ASP A 1 187 ? -16.038 -6.770 12.396 1.00 95.50 187 ASP A N 1
ATOM 1415 C CA . ASP A 1 187 ? -16.015 -5.878 11.243 1.00 95.50 187 ASP A CA 1
ATOM 1416 C C . ASP A 1 187 ? -15.681 -4.452 11.697 1.00 95.50 187 ASP A C 1
ATOM 1418 O O . ASP A 1 187 ? -16.291 -3.927 12.631 1.00 95.50 187 ASP A O 1
ATOM 1422 N N . ALA A 1 188 ? -14.684 -3.845 11.059 1.00 96.50 188 ALA A N 1
ATOM 1423 C CA . ALA A 1 188 ? -14.254 -2.481 11.323 1.00 96.50 188 ALA A CA 1
ATOM 1424 C C . ALA A 1 188 ? -14.979 -1.446 10.444 1.00 96.50 188 ALA A C 1
ATOM 1426 O O . ALA A 1 188 ? -14.798 -0.252 10.671 1.00 96.50 188 ALA A O 1
ATOM 1427 N N . GLU A 1 189 ? -15.787 -1.846 9.454 1.00 94.94 189 GLU A N 1
ATOM 1428 C CA . GLU A 1 189 ? -16.480 -0.905 8.561 1.00 94.94 189 GLU A CA 1
ATOM 1429 C C . GLU A 1 189 ? -17.353 0.126 9.297 1.00 94.94 189 GLU A C 1
ATOM 1431 O O . GLU A 1 189 ? -17.167 1.312 9.019 1.00 94.94 189 GLU A O 1
ATOM 1436 N N . PRO A 1 190 ? -18.180 -0.235 10.302 1.00 96.31 190 PRO A N 1
ATOM 1437 C CA . PRO A 1 190 ? -18.956 0.759 11.048 1.00 96.31 190 PRO A CA 1
ATOM 1438 C C . PRO A 1 190 ? -18.080 1.809 11.747 1.00 96.31 190 PRO A C 1
ATOM 1440 O O . PRO A 1 190 ? -18.449 2.978 11.843 1.00 96.31 190 PRO A O 1
ATOM 1443 N N . PHE A 1 191 ? -16.893 1.407 12.214 1.00 96.69 191 PHE A N 1
ATOM 1444 C CA . PHE A 1 191 ? -15.910 2.342 12.758 1.00 96.69 191 PHE A CA 1
ATOM 1445 C C . PHE A 1 191 ? -15.349 3.263 11.671 1.00 96.69 191 PHE A C 1
ATOM 1447 O O . PHE A 1 191 ? -15.238 4.463 11.899 1.00 96.69 191 PHE A O 1
ATOM 1454 N N . VAL A 1 192 ? -15.003 2.720 10.500 1.00 95.56 192 VAL A N 1
ATOM 1455 C CA . VAL A 1 192 ? -14.453 3.504 9.386 1.00 95.56 192 VAL A CA 1
ATOM 1456 C C . VAL A 1 192 ? -15.460 4.536 8.874 1.00 95.56 192 VAL A C 1
ATOM 1458 O O . VAL A 1 192 ? -15.077 5.682 8.649 1.00 95.56 192 VAL A O 1
ATOM 1461 N N . GLU A 1 193 ? -16.731 4.157 8.725 1.00 95.00 193 GLU A N 1
ATOM 1462 C CA . GLU A 1 193 ? -17.810 5.072 8.328 1.00 95.00 193 GLU A CA 1
ATOM 1463 C C . GLU A 1 193 ? -18.002 6.180 9.369 1.00 95.00 193 GLU A C 1
ATOM 1465 O O . GLU A 1 193 ? -17.985 7.362 9.035 1.00 95.00 193 GLU A O 1
ATOM 1470 N N . MET A 1 194 ? -18.072 5.815 10.652 1.00 96.50 194 MET A N 1
ATOM 1471 C CA . MET A 1 194 ? -18.200 6.780 11.743 1.00 96.50 194 MET A CA 1
ATOM 1472 C C . MET A 1 194 ? -17.008 7.745 11.814 1.00 96.50 194 MET A C 1
ATOM 1474 O O . MET A 1 194 ? -17.200 8.948 12.000 1.00 96.50 194 MET A O 1
ATOM 1478 N N . ALA A 1 195 ? -15.783 7.242 11.643 1.00 95.94 195 ALA A N 1
ATOM 1479 C CA . ALA A 1 195 ? -14.578 8.061 11.650 1.00 95.94 195 ALA A CA 1
ATOM 1480 C C . ALA A 1 195 ? -14.574 9.071 10.488 1.00 95.94 195 ALA A C 1
ATOM 1482 O O . ALA A 1 195 ? -14.206 10.231 10.684 1.00 95.94 195 ALA A O 1
ATOM 1483 N N . ALA A 1 196 ? -15.044 8.669 9.305 1.00 93.12 196 ALA A N 1
ATOM 1484 C CA . ALA A 1 196 ? -15.198 9.574 8.173 1.00 93.12 196 ALA A CA 1
ATOM 1485 C C . ALA A 1 196 ? -16.278 10.638 8.438 1.00 93.12 196 ALA A C 1
ATOM 1487 O O . ALA A 1 196 ? -16.008 11.828 8.299 1.00 93.12 196 ALA A O 1
ATOM 1488 N N . ASP A 1 197 ? -17.466 10.225 8.882 1.00 94.06 197 ASP A N 1
ATOM 1489 C CA . ASP A 1 197 ? -18.627 11.113 9.017 1.00 94.06 197 ASP A CA 1
ATOM 1490 C C . ASP A 1 197 ? -18.516 12.097 10.191 1.00 94.06 197 ASP A C 1
ATOM 1492 O O . ASP A 1 197 ? -18.987 13.232 10.102 1.00 94.06 197 ASP A O 1
ATOM 1496 N N . GLN A 1 198 ? -17.932 11.668 11.314 1.00 96.44 198 GLN A N 1
ATOM 1497 C CA . GLN A 1 198 ? -17.928 12.445 12.563 1.00 96.44 198 GLN A CA 1
ATOM 1498 C C . GLN A 1 198 ? -16.575 13.084 12.882 1.00 96.44 198 GLN A C 1
ATOM 1500 O O . GLN A 1 198 ? -16.529 14.057 13.637 1.00 96.44 198 GLN A O 1
ATOM 1505 N N . PHE A 1 199 ? -15.484 12.546 12.333 1.00 95.56 199 PHE A N 1
ATOM 1506 C CA . PHE A 1 199 ? -14.121 12.985 12.641 1.00 95.56 199 PHE A CA 1
ATOM 1507 C C . PHE A 1 199 ? -13.332 13.431 11.403 1.00 95.56 199 PHE A C 1
ATOM 1509 O O . PHE A 1 199 ? -12.170 13.803 11.550 1.00 95.56 199 PHE A O 1
ATOM 1516 N N . ASP A 1 200 ? -13.952 13.436 10.215 1.00 93.44 200 ASP A N 1
ATOM 1517 C CA . ASP A 1 200 ? -13.350 13.871 8.944 1.00 93.44 200 ASP A CA 1
ATOM 1518 C C . ASP A 1 200 ? -12.030 13.139 8.625 1.00 93.44 200 ASP A C 1
ATOM 1520 O O . ASP A 1 200 ? -11.072 13.708 8.097 1.00 93.44 200 ASP A O 1
ATOM 1524 N N . VAL A 1 201 ? -11.952 11.847 8.978 1.00 94.56 201 VAL A N 1
ATOM 1525 C CA . VAL A 1 201 ? -10.782 11.005 8.698 1.00 94.56 201 VAL A CA 1
ATOM 1526 C C . VAL A 1 201 ? -11.144 9.800 7.835 1.00 94.56 201 VAL A C 1
ATOM 1528 O O . VAL A 1 201 ? -11.859 8.886 8.238 1.00 94.56 201 VAL A O 1
ATOM 1531 N N . GLY A 1 202 ? -10.595 9.778 6.620 1.00 91.94 202 GLY A N 1
ATOM 1532 C CA . GLY A 1 202 ? -10.788 8.692 5.665 1.00 91.94 202 GLY A CA 1
ATOM 1533 C C . GLY A 1 202 ? -9.702 7.619 5.756 1.00 91.94 202 GLY A C 1
ATOM 1534 O O . GLY A 1 202 ? -8.548 7.855 5.397 1.00 91.94 202 GLY A O 1
ATOM 1535 N N . VAL A 1 203 ? -10.086 6.400 6.140 1.00 95.50 203 VAL A N 1
ATOM 1536 C CA . VAL A 1 203 ? -9.264 5.183 6.004 1.00 95.50 203 VAL A CA 1
ATOM 1537 C C . VAL A 1 203 ? -9.982 4.168 5.112 1.00 95.50 203 VAL A C 1
ATOM 1539 O O . VAL A 1 203 ? -11.181 4.271 4.881 1.00 95.50 203 VAL A O 1
ATOM 1542 N N . THR A 1 204 ? -9.267 3.193 4.542 1.00 95.88 204 THR A N 1
ATOM 1543 C CA . THR A 1 204 ? -9.926 2.185 3.683 1.00 95.88 204 THR A CA 1
ATOM 1544 C C . THR A 1 204 ? -10.370 0.973 4.509 1.00 95.88 204 THR A C 1
ATOM 1546 O O . THR A 1 204 ? -9.505 0.373 5.146 1.00 95.88 204 THR A O 1
ATOM 1549 N N . PRO A 1 205 ? -11.641 0.537 4.453 1.00 90.94 205 PRO A N 1
ATOM 1550 C CA . PRO A 1 205 ? -12.097 -0.681 5.122 1.00 90.94 205 PRO A CA 1
ATOM 1551 C C . PRO A 1 205 ? -11.308 -1.930 4.711 1.00 90.94 205 PRO A C 1
ATOM 1553 O O . PRO A 1 205 ? -10.957 -2.117 3.541 1.00 90.94 205 PRO A O 1
ATOM 1556 N N . GLY A 1 206 ? -11.059 -2.818 5.670 1.00 89.44 206 GLY A N 1
ATOM 1557 C CA . GLY A 1 206 ? -10.310 -4.057 5.477 1.00 89.44 206 GLY A CA 1
ATOM 1558 C C . GLY A 1 206 ? -11.040 -5.102 4.633 1.00 89.44 206 GLY A C 1
ATOM 1559 O O . GLY A 1 206 ? -10.392 -5.934 3.995 1.00 89.44 206 GLY A O 1
ATOM 1560 N N . ARG A 1 207 ? -12.375 -5.027 4.530 1.00 87.88 207 ARG A N 1
ATOM 1561 C CA . ARG A 1 207 ? -13.177 -5.939 3.695 1.00 87.88 207 ARG A CA 1
ATOM 1562 C C . ARG A 1 207 ? -12.786 -5.930 2.214 1.00 87.88 207 ARG A C 1
ATOM 1564 O O . ARG A 1 207 ? -12.871 -6.963 1.562 1.00 87.88 207 ARG A O 1
ATOM 1571 N N . PHE A 1 208 ? -12.270 -4.811 1.692 1.00 81.81 208 PHE A N 1
ATOM 1572 C CA . PHE A 1 208 ? -11.734 -4.740 0.324 1.00 81.81 208 PHE A CA 1
ATOM 1573 C C . PHE A 1 208 ? -10.488 -5.621 0.118 1.00 81.81 208 PHE A C 1
ATOM 1575 O O . PHE A 1 208 ? -10.067 -5.841 -1.015 1.00 81.81 208 PHE A O 1
ATOM 1582 N N . PHE A 1 209 ? -9.902 -6.121 1.208 1.00 88.25 209 PHE A N 1
ATOM 1583 C CA . PHE A 1 209 ? -8.721 -6.982 1.244 1.00 88.25 209 PHE A CA 1
ATOM 1584 C C . PHE A 1 209 ? -9.016 -8.357 1.866 1.00 88.25 209 PHE A C 1
ATOM 1586 O O . PHE A 1 209 ? -8.077 -9.081 2.188 1.00 88.25 209 PHE A O 1
ATOM 1593 N N . GLY A 1 210 ? -10.292 -8.712 2.072 1.00 88.88 210 GLY A N 1
ATOM 1594 C CA . GLY A 1 210 ? -10.678 -9.971 2.717 1.00 88.88 210 GLY A CA 1
ATOM 1595 C C . GLY A 1 210 ? -10.350 -10.038 4.213 1.00 88.88 210 GLY A C 1
ATOM 1596 O O . GLY A 1 210 ? -10.237 -11.128 4.759 1.00 88.88 210 GLY A O 1
ATOM 1597 N N . ALA A 1 211 ? -10.181 -8.891 4.880 1.00 91.44 211 ALA A N 1
ATOM 1598 C CA . ALA A 1 211 ? -9.878 -8.815 6.310 1.00 91.44 211 ALA A CA 1
ATOM 1599 C C . ALA A 1 211 ? -10.811 -7.809 7.016 1.00 91.44 211 ALA A C 1
ATOM 1601 O O . ALA A 1 211 ? -10.386 -6.689 7.296 1.00 91.44 211 ALA A O 1
ATOM 1602 N N . PRO A 1 212 ? -12.085 -8.164 7.278 1.00 93.31 212 PRO A N 1
ATOM 1603 C CA . PRO A 1 212 ? -13.106 -7.237 7.787 1.00 93.31 212 PRO A CA 1
ATOM 1604 C C . PRO A 1 212 ? -12.738 -6.521 9.095 1.00 93.31 212 PRO A C 1
ATOM 1606 O O . PRO A 1 212 ? -13.031 -5.345 9.251 1.00 93.31 212 PRO A O 1
ATOM 1609 N N . GLU A 1 213 ? -12.003 -7.177 9.996 1.00 97.12 213 GLU A N 1
ATOM 1610 C CA . GLU A 1 213 ? -11.544 -6.594 11.271 1.00 97.12 213 GLU A CA 1
ATOM 1611 C C . GLU A 1 213 ? -10.464 -5.501 11.115 1.00 97.12 213 GLU A C 1
ATOM 1613 O O . GLU A 1 213 ? -9.983 -4.952 12.105 1.00 97.12 213 GLU A O 1
ATOM 1618 N N . HIS A 1 214 ? -10.001 -5.229 9.893 1.00 97.69 214 HIS A N 1
ATOM 1619 C CA . HIS A 1 214 ? -8.888 -4.320 9.628 1.00 97.69 214 HIS A CA 1
ATOM 1620 C C . HIS A 1 214 ? -9.338 -3.045 8.919 1.00 97.69 214 HIS A C 1
ATOM 1622 O O . HIS A 1 214 ? -10.425 -2.955 8.352 1.00 97.69 214 HIS A O 1
ATOM 1628 N N . PHE A 1 215 ? -8.443 -2.066 8.874 1.00 97.38 215 PHE A N 1
ATOM 1629 C CA . PHE A 1 215 ? -8.526 -0.930 7.965 1.00 97.38 215 PHE A CA 1
ATOM 1630 C C . PHE A 1 215 ? -7.126 -0.547 7.478 1.00 97.38 215 PHE A C 1
ATOM 1632 O O . PHE A 1 215 ? -6.108 -0.940 8.042 1.00 97.38 215 PHE A O 1
ATOM 1639 N N . ARG A 1 216 ? -7.051 0.197 6.377 1.00 96.88 216 ARG A N 1
ATOM 1640 C CA . ARG A 1 216 ? -5.803 0.583 5.719 1.00 96.88 216 ARG A CA 1
ATOM 1641 C C . ARG A 1 216 ? -5.546 2.069 5.895 1.00 96.88 216 ARG A C 1
ATOM 1643 O O . ARG A 1 216 ? -6.357 2.888 5.462 1.00 96.88 216 ARG A O 1
ATOM 1650 N N . VAL A 1 217 ? -4.368 2.391 6.418 1.00 95.56 217 VAL A N 1
ATOM 1651 C CA . VAL A 1 217 ? -3.878 3.762 6.592 1.00 95.56 217 VAL A CA 1
ATOM 1652 C C . VAL A 1 217 ? -2.722 4.003 5.626 1.00 95.56 217 VAL A C 1
ATOM 1654 O O . VAL A 1 217 ? -1.775 3.215 5.564 1.00 95.56 217 VAL A O 1
ATOM 1657 N N . ALA A 1 218 ? -2.796 5.079 4.846 1.00 92.00 218 ALA A N 1
ATOM 1658 C CA . ALA A 1 218 ? -1.665 5.531 4.046 1.00 92.00 218 ALA A CA 1
ATOM 1659 C C . ALA A 1 218 ? -0.697 6.307 4.945 1.00 92.00 218 ALA A C 1
ATOM 1661 O O . ALA A 1 218 ? -1.095 7.262 5.598 1.00 92.00 218 ALA A O 1
ATOM 1662 N N . VAL A 1 219 ? 0.572 5.903 4.961 1.00 91.44 219 VAL A N 1
ATOM 1663 C CA . VAL A 1 219 ? 1.630 6.565 5.752 1.00 91.44 219 VAL A CA 1
ATOM 1664 C C . VAL A 1 219 ? 2.589 7.377 4.876 1.00 91.44 219 VAL A C 1
ATOM 1666 O O . VAL A 1 219 ? 3.565 7.941 5.360 1.00 91.44 219 VAL A O 1
ATOM 1669 N N . ALA A 1 220 ? 2.325 7.413 3.568 1.00 86.19 220 ALA A N 1
ATOM 1670 C CA . ALA A 1 220 ? 3.025 8.258 2.612 1.00 86.19 220 ALA A CA 1
ATOM 1671 C C . ALA A 1 220 ? 2.227 9.535 2.360 1.00 86.19 220 ALA A C 1
ATOM 1673 O O . ALA A 1 220 ? 1.029 9.462 2.093 1.00 86.19 220 ALA A O 1
ATOM 1674 N N . GLY A 1 221 ? 2.901 10.681 2.356 1.00 83.69 221 GLY A N 1
ATOM 1675 C CA . GLY A 1 221 ? 2.274 11.964 2.062 1.00 83.69 221 GLY A CA 1
ATOM 1676 C C . GLY A 1 221 ? 2.900 13.098 2.856 1.00 83.69 221 GLY A C 1
ATOM 1677 O O . GLY A 1 221 ? 4.007 12.971 3.380 1.00 83.69 221 GLY A O 1
ATOM 1678 N N . GLU A 1 222 ? 2.184 14.215 2.921 1.00 88.31 222 GLU A N 1
ATOM 1679 C CA . GLU A 1 222 ? 2.570 15.336 3.764 1.00 88.31 222 GLU A CA 1
ATOM 1680 C C . GLU A 1 222 ? 2.426 14.960 5.243 1.00 88.31 222 GLU A C 1
ATOM 1682 O O . GLU A 1 222 ? 1.419 14.390 5.666 1.00 88.31 222 GLU A O 1
ATOM 1687 N N . ARG A 1 223 ? 3.450 15.282 6.035 1.00 89.19 223 ARG A N 1
ATOM 1688 C CA . ARG A 1 223 ? 3.519 14.906 7.449 1.00 89.19 223 ARG A CA 1
ATOM 1689 C C . ARG A 1 223 ? 2.375 15.500 8.276 1.00 89.19 223 ARG A C 1
ATOM 1691 O O . ARG A 1 223 ? 1.796 14.787 9.084 1.00 89.19 223 ARG A O 1
ATOM 1698 N N . SER A 1 224 ? 2.045 16.766 8.035 1.00 91.94 224 SER A N 1
ATOM 1699 C CA . SER A 1 224 ? 0.960 17.494 8.708 1.00 91.94 224 SER A CA 1
ATOM 1700 C C . SER A 1 224 ? -0.395 16.795 8.533 1.00 91.94 224 SER A C 1
ATOM 1702 O O . SER A 1 224 ? -1.143 16.641 9.494 1.00 91.94 224 SER A O 1
ATOM 1704 N N . VAL A 1 225 ? -0.678 16.312 7.319 1.00 92.62 225 VAL A N 1
ATOM 1705 C CA . VAL A 1 225 ? -1.909 15.585 6.984 1.00 92.62 225 VAL A CA 1
ATOM 1706 C C . VAL A 1 225 ? -1.954 14.236 7.697 1.00 92.62 225 VAL A C 1
ATOM 1708 O O . VAL A 1 225 ? -2.993 13.871 8.239 1.00 92.62 225 VAL A O 1
ATOM 1711 N N . LEU A 1 226 ? -0.835 13.502 7.738 1.00 94.38 226 LEU A N 1
ATOM 1712 C CA . LEU A 1 226 ? -0.768 12.227 8.456 1.00 94.38 226 LEU A CA 1
ATOM 1713 C C . LEU A 1 226 ? -0.953 12.414 9.968 1.00 94.38 226 LEU A C 1
ATOM 1715 O O . LEU A 1 226 ? -1.732 11.686 10.572 1.00 94.38 226 LEU A O 1
ATOM 1719 N N . GLU A 1 227 ? -0.255 13.375 10.576 1.00 95.31 227 GLU A N 1
ATOM 1720 C CA . GLU A 1 227 ? -0.359 13.659 12.013 1.00 95.31 227 GLU A CA 1
ATOM 1721 C C . GLU A 1 227 ? -1.785 14.087 12.392 1.00 95.31 227 GLU A C 1
ATOM 1723 O O . GLU A 1 227 ? -2.362 13.515 13.316 1.00 95.31 227 GLU A O 1
ATOM 1728 N N . GLY A 1 228 ? -2.391 15.005 11.630 1.00 96.19 228 GLY A N 1
ATOM 1729 C CA . GLY A 1 228 ? -3.778 15.425 11.847 1.00 96.19 228 GLY A CA 1
ATOM 1730 C C . GLY A 1 228 ? -4.786 14.290 11.644 1.00 96.19 228 GLY A C 1
ATOM 1731 O O . GLY A 1 228 ? -5.702 14.122 12.449 1.00 96.19 228 GLY A O 1
ATOM 1732 N N . GLY A 1 229 ? -4.585 13.455 10.619 1.00 96.62 229 GLY A N 1
ATOM 1733 C CA . GLY A 1 229 ? -5.419 12.280 10.373 1.00 96.62 229 GLY A CA 1
ATOM 1734 C C . GLY A 1 229 ? -5.331 11.246 11.497 1.00 96.62 229 GLY A C 1
ATOM 1735 O O . GLY A 1 229 ? -6.353 10.725 11.930 1.00 96.62 229 GLY A O 1
ATOM 1736 N N . LEU A 1 230 ? -4.134 10.973 12.024 1.00 97.00 230 LEU A N 1
ATOM 1737 C CA . LEU A 1 230 ? -3.958 10.056 13.155 1.00 97.00 230 LEU A CA 1
ATOM 1738 C C . LEU A 1 230 ? -4.523 10.625 14.461 1.00 97.00 230 LEU A C 1
ATOM 1740 O O . LEU A 1 230 ? -5.083 9.871 15.254 1.00 97.00 230 LEU A O 1
ATOM 1744 N N . GLU A 1 231 ? -4.440 11.938 14.679 1.00 97.62 231 GLU A N 1
ATOM 1745 C CA . GLU A 1 231 ? -5.093 12.588 15.819 1.00 97.62 231 GLU A CA 1
ATOM 1746 C C . GLU A 1 231 ? -6.621 12.430 15.748 1.00 97.62 231 GLU A C 1
ATOM 1748 O O . GLU A 1 231 ? -7.253 12.023 16.727 1.00 97.62 231 GLU A O 1
ATOM 1753 N N . ALA A 1 232 ? -7.221 12.705 14.586 1.00 97.31 232 ALA A N 1
ATOM 1754 C CA . ALA A 1 232 ? -8.652 12.522 14.355 1.00 97.31 232 ALA A CA 1
ATOM 1755 C C . ALA A 1 232 ? -9.075 11.052 14.503 1.00 97.31 232 ALA A C 1
ATOM 1757 O O . ALA A 1 232 ? -10.069 10.755 15.166 1.00 97.31 232 ALA A O 1
ATOM 1758 N N . LEU A 1 233 ? -8.274 10.124 13.971 1.00 97.31 233 LEU A N 1
ATOM 1759 C CA . LEU A 1 233 ? -8.492 8.686 14.119 1.00 97.31 233 LEU A CA 1
ATOM 1760 C C . LEU A 1 233 ? -8.431 8.249 15.587 1.00 97.31 233 LEU A C 1
ATOM 1762 O O . LEU A 1 233 ? -9.252 7.444 16.018 1.00 97.31 233 LEU A O 1
ATOM 1766 N N . GLY A 1 234 ? -7.499 8.799 16.368 1.00 97.44 234 GLY A N 1
ATOM 1767 C CA . GLY A 1 234 ? -7.421 8.572 17.810 1.00 97.44 234 GLY A CA 1
ATOM 1768 C C . GLY A 1 234 ? -8.704 8.993 18.528 1.00 97.44 234 GLY A C 1
ATOM 1769 O O . GLY A 1 234 ? -9.263 8.205 19.286 1.00 97.44 234 GLY A O 1
ATOM 1770 N N . LYS A 1 235 ? -9.228 10.187 18.217 1.00 97.56 235 LYS A N 1
ATOM 1771 C CA .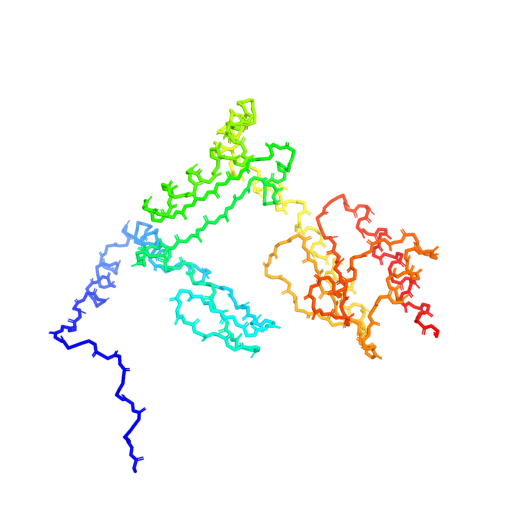 LYS A 1 235 ? -10.504 10.678 18.770 1.00 97.56 235 LYS A CA 1
ATOM 1772 C C . LYS A 1 235 ? -11.687 9.784 18.379 1.00 97.56 235 LYS A C 1
ATOM 1774 O O . LYS A 1 235 ? -12.547 9.517 19.217 1.00 97.56 235 LYS A O 1
ATOM 1779 N N . ALA A 1 236 ? -11.716 9.290 17.140 1.00 96.81 236 ALA A N 1
ATOM 1780 C CA . ALA A 1 236 ? -12.737 8.348 16.685 1.00 96.81 236 ALA A CA 1
ATOM 1781 C C . ALA A 1 236 ? -12.664 7.015 17.448 1.00 96.81 236 ALA A C 1
ATOM 1783 O O . ALA A 1 236 ? -13.684 6.483 17.880 1.00 96.81 236 ALA A O 1
ATOM 1784 N N . LEU A 1 237 ? -11.462 6.478 17.665 1.00 96.00 237 LEU A N 1
ATOM 1785 C CA . LEU A 1 237 ? -11.290 5.239 18.425 1.00 96.00 237 LEU A CA 1
ATOM 1786 C C . LEU A 1 237 ? -11.693 5.416 19.900 1.00 96.00 237 LEU A C 1
ATOM 1788 O O . LEU A 1 237 ? -12.320 4.526 20.468 1.00 96.00 237 LEU A O 1
ATOM 1792 N N . ASP A 1 238 ? -11.403 6.572 20.505 1.00 96.00 238 ASP A N 1
ATOM 1793 C CA . ASP A 1 238 ? -11.806 6.890 21.886 1.00 96.00 238 ASP A CA 1
ATOM 1794 C C . ASP A 1 238 ? -13.330 6.986 22.044 1.00 96.00 238 ASP A C 1
ATOM 1796 O O . ASP A 1 238 ? -13.873 6.679 23.107 1.00 96.00 238 ASP A O 1
ATOM 1800 N N . ARG A 1 239 ? -14.037 7.388 20.981 1.00 93.62 239 ARG A N 1
ATOM 1801 C CA . ARG A 1 239 ? -15.504 7.397 20.944 1.00 93.62 239 ARG A CA 1
ATOM 1802 C C . ARG A 1 239 ? -16.099 5.986 20.933 1.00 93.62 239 ARG A C 1
ATOM 1804 O O . ARG A 1 239 ? -17.185 5.805 21.499 1.00 93.62 239 ARG A O 1
ATOM 1811 N N . GLY A 1 240 ? -15.401 5.039 20.302 1.00 81.62 240 GLY A N 1
ATOM 1812 C CA . GLY A 1 240 ? -15.820 3.653 20.101 1.00 81.62 240 GLY A CA 1
ATOM 1813 C C . GLY A 1 240 ? -16.968 3.483 19.098 1.00 81.62 240 GLY A C 1
ATOM 1814 O O . GLY A 1 240 ? -17.604 4.448 18.669 1.00 81.62 240 GLY A O 1
ATOM 1815 N N . ILE A 1 241 ? -17.244 2.229 18.736 1.00 70.94 241 ILE A N 1
ATOM 1816 C CA . ILE A 1 241 ? -18.478 1.844 18.037 1.00 70.94 241 ILE A CA 1
ATOM 1817 C C . ILE A 1 241 ? -19.546 1.655 19.122 1.00 70.94 241 ILE A C 1
ATOM 1819 O O . ILE A 1 241 ? -19.322 0.888 20.059 1.00 70.94 241 ILE A O 1
ATOM 1823 N N . VAL A 1 242 ? -20.647 2.408 19.046 1.00 53.44 242 VAL A N 1
ATOM 1824 C CA . VAL A 1 242 ? -21.804 2.264 19.954 1.00 53.44 242 VAL A CA 1
ATOM 1825 C C . VAL A 1 242 ? -22.571 0.992 19.628 1.00 53.44 242 VAL A C 1
ATOM 1827 O O . VAL A 1 242 ? -22.779 0.746 18.420 1.00 53.44 242 VAL A O 1
#

pLDDT: mean 81.09, std 16.7, range [29.39, 97.94]

Radius of gyration: 23.72 Å; chains: 1; bounding box: 65×65×52 Å

Foldseek 3Di:
DDPPPDDDDDPDDDPPPPVVVVVVCVVPVVCVVVVVVVVCLQPNPAQWDKDFACAFDDDPNDTDHGRGIDTPGPNCLVPPLFDKDKDACVFQQPPVVLPDIDIRTHPVVVVVVVVVCCVPPNDGDPVSVVVVVVCVVVVVVSNVVQCVQQVVLLVLVVVLQVVDPQWDFDRDPDGFKTKIFGPPDQACVLLQVCLCPPLVAHWAACVVVVRRRITMDGSGDDPVVSNSNSVSSVVSVVVPDD